Protein AF-E4NDK3-F1 (afdb_monomer)

Radius of gyration: 29.36 Å; Cα contacts (8 Å, |Δi|>4): 299; chains: 1; bounding box: 88×56×97 Å

Mean predicted aligned error: 16.53 Å

Solvent-accessible surface area (backbone atoms only — not comparable to full-atom values): 20898 Å² total; per-residue (Å²): 137,85,83,78,77,76,76,81,79,73,81,78,71,74,75,76,71,69,44,23,37,30,30,39,33,23,39,79,89,75,72,46,62,32,34,65,44,69,39,73,60,61,67,68,62,52,51,54,44,45,77,74,60,49,93,43,70,41,52,40,54,50,53,49,48,33,48,76,70,43,42,59,61,33,44,31,55,75,49,76,40,50,53,90,45,40,68,59,54,37,50,52,54,43,62,68,52,44,83,75,73,55,32,36,45,87,82,58,13,67,75,47,38,62,60,51,48,53,53,46,49,52,60,64,65,69,64,58,93,82,68,80,83,64,92,73,79,75,64,68,60,34,54,42,54,76,71,78,80,77,82,78,90,76,78,78,92,77,78,86,91,76,80,92,71,80,82,75,80,80,74,84,73,71,52,72,49,73,82,79,77,85,75,92,72,92,79,83,93,70,76,68,65,65,62,49,56,57,52,54,52,50,54,52,51,52,56,52,52,51,54,50,55,47,58,52,21,75,76,31,70,66,52,40,51,51,53,50,51,50,52,49,52,50,52,52,50,37,64,75,65,58,41,63,66,57,47,48,57,69,76,31,66,76,60,38,70,64,45,48,63,62,48,45,54,40,51,52,16,36,51,45,34,42,50,66,72,26,67,92,51,100,53,57,48,71,58,55,51,48,50,52,55,49,51,54,52,50,49,54,56,56,34,74,51,87,87,5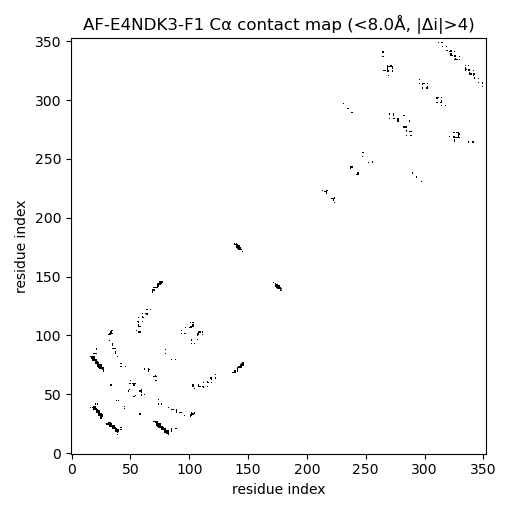8,71,67,44,57,51,52,48,51,49,50,39,51,52,51,24,50,34,18,33,70,28,34,59,82,92,49,18,69,60,39,21,49,53,38,45,51,54,41,56,57,50,55,77,80,91

Sequence (353 aa):
MATRTPPPQRDRRASKPTHGIVYTLTDPRDDVVRYVGQTEKALHERLAGHLQNSTNDAMWVWLQILKMNGQAPIATMIRRVPREDLLAAEGEEIAYHAPEGNLLNHPYGRSHVVALGAELHNLLTRSDPDGEAGPGTGPAPVVITIPAPAPSGDRDDEDEDRERQPQQHEHEHRYYFSFPGRSHRHRPLRILRTGLSYRWGWARSVRLRTRRAWRNAKRNPLAAAAVAAVVLGVLVKVALTGLPEKFARACWSPLARHLLPVLDTVDAPVRSYLSEHAAGLPVGVGVLRVVWWSAGAVILFTNLLRGVWMRRLAWAAYGCATTAMVWAGSISTTQPVAAGLAGLLWLLGLAFV

Nearest PDB structures (foldseek):
  7m5c-assembly10_S  TM=3.904E-01  e=1.264E+00  Homo sapiens
  7m5c-assembly4_G  TM=3.940E-01  e=2.641E+00  Homo sapiens

pLDDT: mean 77.41, std 19.57, range [32.19, 98.19]

InterPro domains:
  IPR000305 GIY-YIG endonuclease [PS50164] (18-103)

Foldseek 3Di:
DDDDDPDPPDPPPPDQQQKKFWKFWADPVPRATAEIDIDSDDQVVVQVCCLVDNPALLSNLVQVLQVLVLHGTAIETDDMGGPVCRVVVSVVVCVVRVVVLRYCDPPSVPVRNVVSVVSSVCSVVVPDPPDDDDDDDHRFWHWYFYDDDDPPPDDDDDDDDDDDDDPDPPPRDTDTHHDPDDDDDDDDDDPVPVVVVVVVVVVVVVVVVVVVLVVVCVVPVVSVVVVLVVVLVVLVVCLVPVVVVVVLCPPPPPNSVVCVVLVCLQLVLLLQLLCVVCVPPPDDSSVVSSVLVSLQVSLLVVPVVDDDPVSLVSLVVSLVVSLVSSLNSDDPVCNVVSSVSSNVVSVVSSVVD

Structure (mmCIF, N/CA/C/O backbone):
data_AF-E4NDK3-F1
#
_entry.id   AF-E4NDK3-F1
#
loop_
_atom_site.group_PDB
_atom_site.id
_atom_site.type_symbol
_atom_site.label_atom_id
_atom_site.label_alt_id
_atom_site.label_comp_id
_atom_site.label_asym_id
_atom_site.label_entity_id
_atom_site.label_seq_id
_atom_site.pdbx_PDB_ins_code
_atom_site.Cartn_x
_atom_site.Cartn_y
_atom_site.Cartn_z
_atom_site.occupancy
_atom_site.B_iso_or_equiv
_atom_site.auth_seq_id
_atom_site.auth_comp_id
_atom_site.auth_asym_id
_atom_site.auth_atom_id
_atom_site.pdbx_PDB_model_num
ATOM 1 N N . MET A 1 1 ? -61.097 -22.209 -7.955 1.00 53.59 1 MET A N 1
ATOM 2 C CA . MET A 1 1 ? -59.982 -21.290 -7.635 1.00 53.59 1 MET A CA 1
ATOM 3 C C . MET A 1 1 ? -58.700 -21.969 -8.112 1.00 53.59 1 MET A C 1
ATOM 5 O O . MET A 1 1 ? -58.233 -22.884 -7.453 1.00 53.59 1 MET A O 1
ATOM 9 N N . ALA A 1 2 ? -58.238 -21.665 -9.329 1.00 49.94 2 ALA A N 1
ATOM 10 C CA . ALA A 1 2 ? -57.121 -22.379 -9.954 1.00 49.94 2 ALA A CA 1
ATOM 11 C C . ALA A 1 2 ? -55.782 -21.813 -9.458 1.00 49.94 2 ALA A C 1
ATOM 13 O O . ALA A 1 2 ? -55.492 -20.630 -9.639 1.00 49.94 2 ALA A O 1
ATOM 14 N N . THR A 1 3 ? -54.982 -22.655 -8.812 1.00 64.69 3 THR A N 1
ATOM 15 C CA . THR A 1 3 ? -53.626 -22.346 -8.359 1.00 64.69 3 THR A CA 1
ATOM 16 C C . THR A 1 3 ? -52.705 -22.195 -9.570 1.00 64.69 3 THR A C 1
ATOM 18 O O . THR A 1 3 ? -52.370 -23.164 -10.245 1.00 64.69 3 THR A O 1
ATOM 21 N N . ARG A 1 4 ? -52.298 -20.956 -9.872 1.00 68.75 4 ARG A N 1
ATOM 22 C CA . ARG A 1 4 ? -51.250 -20.675 -10.862 1.00 68.75 4 ARG A CA 1
ATOM 23 C C . ARG A 1 4 ? -49.908 -21.161 -10.320 1.00 68.75 4 ARG A C 1
ATOM 25 O O . ARG A 1 4 ? -49.370 -20.568 -9.388 1.00 68.75 4 ARG A O 1
ATOM 32 N N . THR A 1 5 ? -49.366 -22.212 -10.922 1.00 72.00 5 THR A N 1
ATOM 33 C CA . THR A 1 5 ? -47.989 -22.654 -10.689 1.00 72.00 5 THR A CA 1
ATOM 34 C C . THR A 1 5 ? -47.029 -21.538 -11.124 1.00 72.00 5 THR A C 1
ATOM 36 O O . THR A 1 5 ? -47.133 -21.073 -12.263 1.00 72.00 5 THR A O 1
ATOM 39 N N . PRO A 1 6 ? -46.122 -21.060 -10.252 1.00 73.56 6 PRO A N 1
ATOM 40 C CA . PRO A 1 6 ? -45.131 -20.066 -10.642 1.00 73.56 6 PRO A CA 1
ATOM 41 C C . PRO A 1 6 ? -44.223 -20.646 -11.738 1.00 73.56 6 PRO A C 1
ATOM 43 O O . PRO A 1 6 ? -43.877 -21.829 -11.677 1.00 73.56 6 PRO A O 1
ATOM 46 N N . PRO A 1 7 ? -43.842 -19.846 -12.752 1.00 76.12 7 PRO A N 1
ATOM 47 C CA . PRO A 1 7 ? -42.960 -20.315 -13.808 1.00 76.12 7 PRO A CA 1
ATOM 48 C C . PRO A 1 7 ? -41.633 -20.783 -13.198 1.00 76.12 7 PRO A C 1
ATOM 50 O O . PRO A 1 7 ? -41.157 -20.165 -12.238 1.00 76.12 7 PRO A O 1
ATOM 53 N N . PRO A 1 8 ? -41.027 -21.855 -13.734 1.00 75.06 8 PRO A N 1
ATOM 54 C CA . PRO A 1 8 ? -39.766 -22.369 -13.226 1.00 75.06 8 PRO A CA 1
ATOM 55 C C . PRO A 1 8 ? -38.732 -21.242 -13.227 1.00 75.06 8 PRO A C 1
ATOM 57 O O . PRO A 1 8 ? -38.464 -20.625 -14.263 1.00 75.06 8 PRO A O 1
ATOM 60 N N . GLN A 1 9 ? -38.166 -20.951 -12.052 1.00 73.75 9 GLN A N 1
ATOM 61 C CA . GLN A 1 9 ? -36.995 -20.090 -11.939 1.00 73.75 9 GLN A CA 1
ATOM 62 C C . GLN A 1 9 ? -35.887 -20.741 -12.765 1.00 73.75 9 GLN A C 1
ATOM 64 O O . GLN A 1 9 ? -35.275 -21.715 -12.338 1.00 73.75 9 GLN A O 1
ATOM 69 N N . ARG A 1 10 ? -35.651 -20.229 -13.980 1.00 70.19 10 ARG A N 1
ATOM 70 C CA . ARG A 1 10 ? -34.451 -20.574 -14.741 1.00 70.19 10 ARG A CA 1
ATOM 71 C C . ARG A 1 10 ? -33.263 -20.228 -13.857 1.00 70.19 10 ARG A C 1
ATOM 73 O O . ARG A 1 10 ? -33.079 -19.056 -13.524 1.00 70.19 10 ARG A O 1
ATOM 80 N N . ASP A 1 11 ? -32.487 -21.243 -13.502 1.00 67.69 11 ASP A N 1
ATOM 81 C CA . ASP A 1 11 ? -31.200 -21.110 -12.836 1.00 67.69 11 ASP A CA 1
ATOM 82 C C . ASP A 1 11 ? -30.281 -20.276 -13.744 1.00 67.69 11 ASP A C 1
ATOM 84 O O . ASP A 1 11 ? -29.569 -20.783 -14.608 1.00 67.69 11 ASP A O 1
ATOM 88 N N . ARG A 1 12 ? -30.341 -18.946 -13.607 1.00 67.19 12 ARG A N 1
ATOM 89 C CA . ARG A 1 12 ? -29.481 -17.993 -14.322 1.00 67.19 12 ARG A CA 1
ATOM 90 C C . ARG A 1 12 ? -28.097 -17.974 -13.681 1.00 67.19 12 ARG A C 1
ATOM 92 O O . ARG A 1 12 ? -27.579 -16.917 -13.323 1.00 67.19 12 ARG A O 1
ATOM 99 N N . ARG A 1 13 ? -27.477 -19.140 -13.522 1.00 75.62 13 ARG A N 1
ATOM 100 C CA . ARG A 1 13 ? -26.030 -19.191 -13.337 1.00 75.62 13 ARG A CA 1
ATOM 101 C C . ARG A 1 13 ? -25.434 -18.840 -14.688 1.00 75.62 13 ARG A C 1
ATOM 103 O O . ARG A 1 13 ? -25.317 -19.702 -15.550 1.00 75.62 13 ARG A O 1
ATOM 110 N N . ALA A 1 14 ? -25.157 -17.552 -14.888 1.00 74.69 14 ALA A N 1
ATOM 111 C CA . ALA A 1 14 ? -24.426 -17.082 -16.052 1.00 74.69 14 ALA A CA 1
ATOM 112 C C . ALA A 1 14 ? -23.179 -17.960 -16.197 1.00 74.69 14 ALA A C 1
ATOM 114 O O . ALA A 1 14 ? -22.372 -18.056 -15.266 1.00 74.69 14 ALA A O 1
ATOM 115 N N . SER A 1 15 ? -23.080 -18.671 -17.321 1.00 78.56 15 SER A N 1
ATOM 116 C CA . SER A 1 15 ? -21.885 -19.432 -17.657 1.00 78.56 15 SER A CA 1
ATOM 117 C C . SER A 1 15 ? -20.696 -18.486 -17.557 1.00 78.56 15 SER A C 1
ATOM 119 O O . SER A 1 15 ? -20.769 -17.348 -18.029 1.00 78.56 15 SER A O 1
ATOM 121 N N . LYS A 1 16 ? -19.623 -18.928 -16.895 1.00 80.69 16 LYS A N 1
ATOM 122 C CA . LYS A 1 16 ? -18.404 -18.123 -16.804 1.00 80.69 16 LYS A CA 1
ATOM 123 C C . LYS A 1 16 ? -17.958 -17.750 -18.226 1.00 80.69 16 LYS A C 1
ATOM 125 O O . LYS A 1 16 ? -18.042 -18.609 -19.106 1.00 80.69 16 LYS A O 1
ATOM 130 N N . PRO A 1 17 ? -17.515 -16.505 -18.460 1.00 83.50 17 PRO A N 1
ATOM 131 C CA . PRO A 1 17 ? -17.008 -16.116 -19.765 1.00 83.50 17 PRO A CA 1
ATOM 132 C C . PRO A 1 17 ? -15.836 -17.029 -20.140 1.00 83.50 17 PRO A C 1
ATOM 134 O O . PRO A 1 17 ? -14.968 -17.310 -19.311 1.00 83.50 17 PRO A O 1
ATOM 137 N N . THR A 1 18 ? -15.858 -17.531 -21.374 1.00 92.75 18 THR A N 1
ATOM 138 C CA . THR A 1 18 ? -14.816 -18.408 -21.933 1.00 92.75 18 THR A CA 1
ATOM 139 C C . THR A 1 18 ? -13.572 -17.632 -22.360 1.00 92.75 18 THR A C 1
ATOM 141 O O . THR A 1 18 ? -12.506 -18.214 -22.505 1.00 92.75 18 THR A O 1
ATOM 144 N N . HIS A 1 19 ? -13.701 -16.314 -22.515 1.00 96.44 19 HIS A N 1
ATOM 145 C CA . HIS A 1 19 ? -12.639 -15.420 -22.952 1.00 96.44 19 HIS A CA 1
ATOM 146 C C . HIS A 1 19 ? -12.469 -14.272 -21.960 1.00 96.44 19 HIS A C 1
ATOM 148 O O . HIS A 1 19 ? -13.440 -13.840 -21.330 1.00 96.44 19 HIS A O 1
ATOM 154 N N . GLY A 1 20 ? -11.255 -13.741 -21.865 1.00 97.19 20 GLY A N 1
ATOM 155 C CA . GLY A 1 20 ? -10.998 -12.453 -21.229 1.00 97.19 20 GLY A CA 1
ATOM 156 C C . GLY A 1 20 ? -10.459 -11.422 -22.208 1.00 97.19 20 GLY A C 1
ATOM 157 O O . GLY A 1 20 ? -10.342 -11.661 -23.408 1.00 97.19 20 GLY A O 1
ATOM 158 N N . ILE A 1 21 ? -10.154 -10.251 -21.669 1.00 97.75 21 ILE A N 1
ATOM 159 C CA . ILE A 1 21 ? -9.721 -9.067 -22.399 1.00 97.75 21 ILE A CA 1
ATOM 160 C C . ILE A 1 21 ? -8.371 -8.628 -21.843 1.00 97.75 21 ILE A C 1
ATOM 162 O O . ILE A 1 21 ? -8.250 -8.443 -20.629 1.00 97.75 21 ILE A O 1
ATOM 166 N N . VAL A 1 22 ? -7.401 -8.403 -22.726 1.00 98.19 22 VAL A N 1
ATOM 167 C CA . VAL A 1 22 ? -6.170 -7.660 -22.432 1.00 98.19 22 VAL A CA 1
ATOM 168 C C . VAL A 1 22 ? -6.352 -6.226 -22.923 1.00 98.19 22 VAL A C 1
ATOM 170 O O . VAL A 1 22 ? -6.901 -5.998 -24.005 1.00 98.19 22 VAL A O 1
ATOM 173 N N . TYR A 1 23 ? -5.971 -5.251 -22.106 1.00 97.88 23 TYR A N 1
ATOM 174 C CA . TYR A 1 23 ? -6.225 -3.833 -22.351 1.00 97.88 23 TYR A CA 1
ATOM 175 C C . TYR A 1 23 ? -5.066 -2.955 -21.866 1.00 97.88 23 TYR A C 1
ATOM 177 O O . TYR A 1 23 ? -4.331 -3.335 -20.952 1.00 97.88 23 TYR A O 1
ATOM 185 N N . THR A 1 24 ? -4.950 -1.752 -22.426 1.00 98.00 24 THR A N 1
ATOM 186 C CA . THR A 1 24 ? -4.058 -0.692 -21.939 1.00 98.00 24 THR A CA 1
ATOM 187 C C . THR A 1 24 ? -4.834 0.413 -21.228 1.00 98.00 24 THR A C 1
ATOM 189 O O . THR A 1 24 ? -6.034 0.604 -21.448 1.00 98.00 24 THR A O 1
ATOM 192 N N . LEU A 1 25 ? -4.140 1.146 -20.357 1.00 97.62 25 LEU A N 1
ATOM 193 C CA . LEU A 1 25 ? -4.529 2.468 -19.883 1.00 97.62 25 LEU A CA 1
ATOM 194 C C . LEU A 1 25 ? -3.476 3.479 -20.343 1.00 97.62 25 LEU A C 1
ATOM 196 O O . LEU A 1 25 ? -2.316 3.412 -19.921 1.00 97.62 25 LEU A O 1
ATOM 200 N N . THR A 1 26 ? -3.910 4.418 -21.170 1.00 97.88 26 THR A N 1
ATOM 201 C CA . THR A 1 26 ? -3.084 5.475 -21.752 1.00 97.88 26 THR A CA 1
ATOM 202 C C . THR A 1 26 ? -3.321 6.791 -21.018 1.00 97.88 26 THR A C 1
ATOM 204 O O . THR A 1 26 ? -4.453 7.104 -20.626 1.00 97.88 26 THR A O 1
ATOM 207 N N . ASP A 1 27 ? -2.252 7.549 -20.783 1.00 97.06 27 ASP A N 1
ATOM 208 C CA . ASP A 1 27 ? -2.341 8.882 -20.193 1.00 97.06 27 ASP A CA 1
ATOM 209 C C . ASP A 1 27 ? -2.832 9.890 -21.246 1.00 97.06 27 ASP A C 1
ATOM 211 O O . ASP A 1 27 ? -2.191 10.061 -22.280 1.00 97.06 27 ASP A O 1
ATOM 215 N N . PRO A 1 28 ? -3.969 10.574 -21.019 1.00 96.94 28 PRO A N 1
ATOM 216 C CA . PRO A 1 28 ? -4.547 11.482 -22.009 1.00 96.94 28 PRO A CA 1
ATOM 217 C C . PRO A 1 28 ? -3.714 12.753 -22.241 1.00 96.94 28 PRO A C 1
ATOM 219 O O . PRO A 1 28 ? -4.083 13.567 -23.086 1.00 96.94 28 PRO A O 1
ATOM 222 N N . ARG A 1 29 ? -2.652 12.987 -21.460 1.00 95.31 29 ARG A N 1
ATOM 223 C CA . ARG A 1 29 ? -1.805 14.184 -21.565 1.00 95.31 29 ARG A CA 1
ATOM 224 C C . ARG A 1 29 ? -0.703 14.033 -22.606 1.00 95.31 29 ARG A C 1
ATOM 226 O O . ARG A 1 29 ? -0.317 15.032 -23.204 1.00 95.31 29 ARG A O 1
ATOM 233 N N . ASP A 1 30 ? -0.194 12.819 -22.784 1.00 96.44 30 ASP A N 1
ATOM 234 C CA . ASP A 1 30 ? 0.966 12.523 -23.631 1.00 96.44 30 ASP A CA 1
ATOM 235 C C . ASP A 1 30 ? 0.785 11.290 -24.532 1.00 96.44 30 ASP A C 1
ATOM 237 O O . ASP A 1 30 ? 1.695 10.962 -25.286 1.00 96.44 30 ASP A O 1
ATOM 241 N N . ASP A 1 31 ? -0.380 10.636 -24.480 1.00 96.06 31 ASP A N 1
ATOM 242 C CA . ASP A 1 31 ? -0.716 9.428 -25.244 1.00 96.06 31 ASP A CA 1
ATOM 243 C C . ASP A 1 31 ? 0.210 8.226 -24.959 1.00 96.06 31 ASP A C 1
ATOM 245 O O . ASP A 1 31 ? 0.281 7.271 -25.731 1.00 96.06 31 ASP A O 1
ATOM 249 N N . VAL A 1 32 ? 0.901 8.226 -23.811 1.00 96.62 32 VAL A N 1
ATOM 250 C CA . VAL A 1 32 ? 1.800 7.134 -23.407 1.00 96.62 32 VAL A CA 1
ATOM 251 C C . VAL A 1 32 ? 1.036 6.059 -22.636 1.00 96.62 32 VAL A C 1
ATOM 253 O O . VAL A 1 32 ? 0.280 6.346 -21.698 1.00 96.62 32 VAL A O 1
ATOM 256 N N . VAL A 1 33 ? 1.268 4.788 -22.979 1.00 97.38 33 VAL A N 1
ATOM 257 C CA . VAL A 1 33 ? 0.718 3.646 -22.236 1.00 97.38 33 VAL A CA 1
ATOM 258 C C . VAL A 1 33 ? 1.380 3.568 -20.863 1.00 97.38 33 VAL A C 1
ATOM 260 O O . VAL A 1 33 ? 2.574 3.309 -20.724 1.00 97.38 33 VAL A O 1
ATOM 263 N N . ARG A 1 34 ? 0.586 3.767 -19.809 1.00 97.31 34 ARG A N 1
ATOM 264 C CA . ARG A 1 34 ? 1.066 3.715 -18.420 1.00 97.31 34 ARG A CA 1
ATOM 265 C C . ARG A 1 34 ? 0.783 2.381 -17.756 1.00 97.31 34 ARG A C 1
ATOM 267 O O . ARG A 1 34 ? 1.445 2.039 -16.784 1.00 97.31 34 ARG A O 1
ATOM 274 N N . TYR A 1 35 ? -0.192 1.613 -18.226 1.00 97.56 35 TYR A N 1
ATOM 275 C CA . TYR A 1 35 ? -0.530 0.335 -17.606 1.00 97.56 35 TYR A CA 1
ATOM 276 C C . TYR A 1 35 ? -1.115 -0.640 -18.618 1.00 97.56 35 TYR A C 1
ATOM 278 O O . TYR A 1 35 ? -1.948 -0.266 -19.437 1.00 97.56 35 TYR A O 1
ATOM 286 N N . VAL A 1 36 ? -0.723 -1.902 -18.498 1.00 97.75 36 VAL A N 1
ATOM 287 C CA . VAL A 1 36 ? -1.316 -3.035 -19.210 1.00 97.75 36 VAL A CA 1
ATOM 288 C C . VAL A 1 36 ? -2.044 -3.895 -18.186 1.00 97.75 36 VAL A C 1
ATOM 290 O O . VAL A 1 36 ? -1.525 -4.147 -17.098 1.00 97.75 36 VAL A O 1
ATOM 293 N N . GLY A 1 37 ? -3.255 -4.334 -18.500 1.00 97.31 37 GLY A N 1
ATOM 294 C CA . GLY A 1 37 ? -4.033 -5.174 -17.604 1.00 97.31 37 GLY A CA 1
ATOM 295 C C . GLY A 1 37 ? -4.852 -6.225 -18.329 1.00 97.31 37 GLY A C 1
ATOM 296 O O . GLY A 1 37 ? -5.133 -6.123 -19.520 1.00 97.31 37 GLY A O 1
ATOM 297 N N . GLN A 1 38 ? -5.314 -7.202 -17.561 1.00 97.75 38 GLN A N 1
ATOM 298 C CA . GLN A 1 38 ? -6.275 -8.206 -18.012 1.00 97.75 38 GLN A CA 1
ATOM 299 C C . GLN A 1 38 ? -7.576 -8.193 -17.196 1.00 97.75 38 GLN A C 1
ATOM 301 O O . GLN A 1 38 ? -7.622 -7.783 -16.024 1.00 97.75 38 GLN A O 1
ATOM 306 N N . THR A 1 39 ? -8.675 -8.640 -17.809 1.00 97.00 39 THR A N 1
ATOM 307 C CA . THR A 1 39 ? -9.953 -8.835 -17.118 1.00 97.00 39 THR A CA 1
ATOM 308 C C . THR A 1 39 ? -10.867 -9.868 -17.782 1.00 97.00 39 THR A C 1
ATOM 310 O O . THR A 1 39 ? -10.954 -9.955 -18.998 1.00 97.00 39 THR A O 1
ATOM 313 N N . GLU A 1 40 ? -11.607 -10.624 -16.966 1.00 96.56 40 GLU A N 1
ATOM 314 C CA . GLU A 1 40 ? -12.733 -11.470 -17.410 1.00 96.56 40 GLU A CA 1
ATOM 315 C C . GLU A 1 40 ? -14.071 -10.702 -17.443 1.00 96.56 40 GLU A C 1
ATOM 317 O O . GLU A 1 40 ? -15.101 -11.248 -17.833 1.00 96.56 40 GLU A O 1
ATOM 322 N N . LYS A 1 41 ? -14.089 -9.451 -16.966 1.00 95.12 41 LYS A N 1
ATOM 323 C CA . LYS A 1 41 ? -15.286 -8.602 -16.916 1.00 95.12 41 LYS A CA 1
ATOM 324 C C . LYS A 1 41 ? -15.343 -7.680 -18.126 1.00 95.12 41 LYS A C 1
ATOM 326 O O . LYS A 1 41 ? -14.382 -7.558 -18.878 1.00 95.12 41 LYS A O 1
ATOM 331 N N . ALA A 1 42 ? -16.456 -6.969 -18.282 1.00 94.44 42 ALA A N 1
ATOM 332 C CA . ALA A 1 42 ? -16.494 -5.865 -19.227 1.00 94.44 42 ALA A CA 1
ATOM 333 C C . ALA A 1 42 ? -15.454 -4.794 -18.842 1.00 94.44 42 ALA A C 1
ATOM 335 O O . ALA A 1 42 ? -15.280 -4.475 -17.660 1.00 94.44 42 ALA A O 1
ATOM 336 N N . LEU A 1 43 ? -14.775 -4.223 -19.842 1.00 95.25 43 LEU A N 1
ATOM 337 C CA . LEU A 1 43 ? -13.665 -3.285 -19.635 1.00 95.25 43 LEU A CA 1
ATOM 338 C C . LEU A 1 43 ? -14.066 -2.083 -18.762 1.00 95.25 43 LEU A C 1
ATOM 340 O O . LEU A 1 43 ? -13.328 -1.697 -17.857 1.00 95.25 43 LEU A O 1
ATOM 344 N N . HIS A 1 44 ? -15.275 -1.550 -18.958 1.00 92.75 44 HIS A N 1
ATOM 345 C CA . HIS A 1 44 ? -15.796 -0.436 -18.163 1.00 92.75 44 HIS A CA 1
ATOM 346 C C . HIS A 1 44 ? -15.964 -0.789 -16.672 1.00 92.75 44 HIS A C 1
ATOM 348 O O . HIS A 1 44 ? -15.663 0.032 -15.807 1.00 92.75 44 HIS A O 1
ATOM 354 N N . GLU A 1 45 ? -16.386 -2.016 -16.342 1.00 94.25 45 GLU A N 1
ATOM 355 C CA . GLU A 1 45 ? -16.489 -2.471 -14.948 1.00 94.25 45 GLU A CA 1
ATOM 356 C C . GLU A 1 45 ? -15.106 -2.593 -14.306 1.00 94.25 45 GLU A C 1
ATOM 358 O O . GLU A 1 45 ? -14.918 -2.247 -13.134 1.00 94.25 45 GLU A O 1
ATOM 363 N N . ARG A 1 46 ? -14.121 -3.079 -15.072 1.00 95.62 46 ARG A N 1
ATOM 364 C CA . ARG A 1 46 ? -12.738 -3.191 -14.605 1.00 95.62 46 ARG A CA 1
ATOM 365 C C . ARG A 1 46 ? -12.131 -1.817 -14.344 1.00 95.62 46 ARG A C 1
ATOM 367 O O . ARG A 1 46 ? -11.536 -1.628 -13.282 1.00 95.62 46 ARG A O 1
ATOM 374 N N . LEU A 1 47 ? -12.322 -0.870 -15.262 1.00 93.75 47 LEU A N 1
ATOM 375 C CA . LEU A 1 47 ? -11.854 0.506 -15.117 1.00 93.75 47 LEU A CA 1
ATOM 376 C C . LEU A 1 47 ? -12.488 1.188 -13.898 1.00 93.75 47 LEU A C 1
ATOM 378 O O . LEU A 1 47 ? -11.776 1.772 -13.083 1.00 93.75 47 LEU A O 1
ATOM 382 N N . ALA A 1 48 ? -13.803 1.040 -13.707 1.00 91.44 48 ALA A N 1
ATOM 383 C CA . ALA A 1 48 ? -14.484 1.546 -12.515 1.00 91.44 48 ALA A CA 1
ATOM 384 C C . ALA A 1 48 ? -13.886 0.963 -11.220 1.00 91.44 48 ALA A C 1
ATOM 386 O O . ALA A 1 48 ? -13.724 1.680 -10.231 1.00 91.44 48 ALA A O 1
ATOM 387 N N . GLY A 1 49 ? -13.505 -0.319 -11.239 1.00 91.25 49 GLY A N 1
ATOM 388 C CA . GLY A 1 49 ? -12.785 -0.964 -10.143 1.00 91.25 49 GLY A CA 1
ATOM 389 C C . GLY A 1 49 ? -11.421 -0.329 -9.856 1.00 91.25 49 GLY A C 1
ATOM 390 O O . GLY A 1 49 ? -11.118 -0.064 -8.693 1.00 91.25 49 GLY A O 1
ATOM 391 N N . HIS A 1 50 ? -10.628 -0.027 -10.888 1.00 91.50 50 HIS A N 1
ATOM 392 C CA . HIS A 1 50 ? -9.321 0.633 -10.736 1.00 91.50 50 HIS A CA 1
ATOM 393 C C . HIS A 1 50 ? -9.432 2.046 -10.170 1.00 91.50 50 HIS A C 1
ATOM 395 O O . HIS A 1 50 ? -8.671 2.409 -9.273 1.00 91.50 50 HIS A O 1
ATOM 401 N N . LEU A 1 51 ? -10.429 2.812 -10.619 1.00 89.75 51 LEU A N 1
ATOM 402 C CA . LEU A 1 51 ? -10.692 4.164 -10.118 1.00 89.75 51 LEU A CA 1
ATOM 403 C C . LEU A 1 51 ? -11.113 4.183 -8.639 1.00 89.75 51 LEU A C 1
ATOM 405 O O . LEU A 1 51 ? -10.887 5.175 -7.944 1.00 89.75 51 LEU A O 1
ATOM 409 N N . GLN A 1 52 ? -11.734 3.106 -8.146 1.00 88.56 52 GLN A N 1
ATOM 410 C CA . GLN A 1 52 ? -12.157 2.992 -6.748 1.00 88.56 52 GLN A CA 1
ATOM 411 C C . GLN A 1 52 ? -11.078 2.386 -5.845 1.00 88.56 52 GLN A C 1
ATOM 413 O O . GLN A 1 52 ? -10.918 2.830 -4.707 1.00 88.56 52 GLN A O 1
ATOM 418 N N . ASN A 1 53 ? -10.383 1.350 -6.317 1.00 85.31 53 ASN A N 1
ATOM 419 C CA . ASN A 1 53 ? -9.462 0.557 -5.510 1.00 85.31 53 ASN A CA 1
ATOM 420 C C . ASN A 1 53 ? -8.382 -0.103 -6.383 1.00 85.31 53 ASN A C 1
ATOM 422 O O . ASN A 1 53 ? -8.397 -1.317 -6.604 1.00 85.31 53 ASN A O 1
ATOM 426 N N . SER A 1 54 ? -7.449 0.708 -6.884 1.00 87.69 54 SER A N 1
ATOM 427 C CA . SER A 1 54 ? -6.242 0.209 -7.546 1.00 87.69 54 SER A CA 1
ATOM 428 C C . SER A 1 54 ? -5.418 -0.657 -6.585 1.00 87.69 54 SER A C 1
ATOM 430 O O . SER A 1 54 ? -5.140 -0.262 -5.456 1.00 87.69 54 SER A O 1
ATOM 432 N N . THR A 1 55 ? -5.009 -1.839 -7.044 1.00 80.44 55 THR A N 1
ATOM 433 C CA . THR A 1 55 ? -4.120 -2.754 -6.306 1.00 80.44 55 THR A CA 1
ATOM 434 C C . THR A 1 55 ? -2.636 -2.417 -6.460 1.00 80.44 55 THR A C 1
ATOM 436 O O . THR A 1 55 ? -1.801 -3.068 -5.840 1.00 80.44 55 THR A O 1
ATOM 439 N N . ASN A 1 56 ? -2.307 -1.455 -7.320 1.00 89.88 56 ASN A N 1
ATOM 440 C CA . ASN A 1 56 ? -0.953 -1.006 -7.611 1.00 89.88 56 ASN A CA 1
ATOM 441 C C . ASN A 1 56 ? -0.813 0.453 -7.158 1.00 89.88 56 ASN A C 1
ATOM 443 O O . ASN A 1 56 ? -1.553 1.317 -7.636 1.00 89.88 56 ASN A O 1
ATOM 447 N N . ASP A 1 57 ? 0.126 0.712 -6.248 1.00 89.31 57 ASP A N 1
ATOM 448 C CA . ASP A 1 57 ? 0.324 2.030 -5.638 1.00 89.31 57 ASP A CA 1
ATOM 449 C C . ASP A 1 57 ? 0.712 3.090 -6.679 1.00 89.31 57 ASP A C 1
ATOM 451 O O . ASP A 1 57 ? 0.147 4.182 -6.676 1.00 89.31 57 ASP A O 1
ATOM 455 N N . ALA A 1 58 ? 1.598 2.757 -7.626 1.00 92.75 58 ALA A N 1
ATOM 456 C CA . ALA A 1 58 ? 2.024 3.679 -8.682 1.00 92.75 58 ALA A CA 1
ATOM 457 C C . ALA A 1 58 ? 0.844 4.073 -9.583 1.00 92.75 58 ALA A C 1
ATOM 459 O O . ALA A 1 58 ? 0.599 5.256 -9.822 1.00 92.75 58 ALA A O 1
ATOM 460 N N . MET A 1 59 ? 0.051 3.082 -10.005 1.00 95.44 59 MET A N 1
ATOM 461 C CA . MET A 1 59 ? -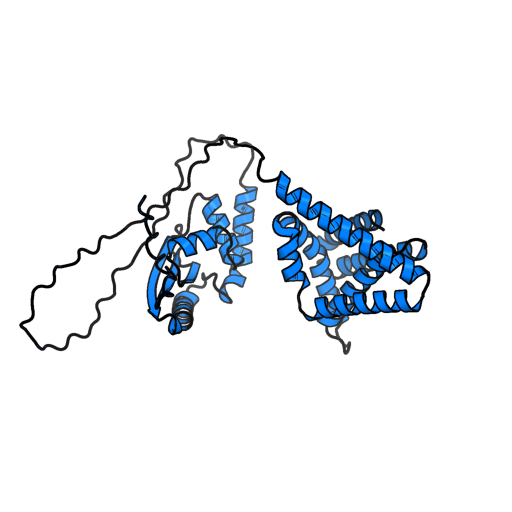1.178 3.322 -10.766 1.00 95.44 59 MET A CA 1
ATOM 462 C C . MET A 1 59 ? -2.186 4.142 -9.956 1.00 95.44 59 MET A C 1
ATOM 464 O O . MET A 1 59 ? -2.839 5.022 -10.505 1.00 95.44 59 MET A O 1
ATOM 468 N N . TRP A 1 60 ? -2.316 3.894 -8.650 1.00 93.69 60 TRP A N 1
ATOM 469 C CA . TRP A 1 60 ? -3.235 4.653 -7.804 1.00 93.69 60 TRP A CA 1
ATOM 470 C C . TRP A 1 60 ? -2.862 6.139 -7.744 1.00 93.69 60 TRP A C 1
ATOM 472 O O . TRP A 1 60 ? -3.743 6.981 -7.932 1.00 93.69 60 TRP A O 1
ATOM 482 N N . VAL A 1 61 ? -1.579 6.454 -7.521 1.00 93.00 61 VAL A N 1
ATOM 483 C CA . VAL A 1 61 ? -1.073 7.838 -7.485 1.00 93.00 61 VAL A CA 1
ATOM 484 C C . VAL A 1 61 ? -1.320 8.523 -8.828 1.00 93.00 61 VAL A C 1
ATOM 486 O O . VAL A 1 61 ? -1.907 9.604 -8.858 1.00 93.00 61 VAL A O 1
ATOM 489 N N . TRP A 1 62 ? -0.965 7.865 -9.933 1.00 96.56 62 TRP A N 1
ATOM 490 C CA . TRP A 1 62 ? -1.213 8.374 -11.283 1.00 96.56 62 TRP A CA 1
ATOM 491 C C . TRP A 1 62 ? -2.702 8.663 -11.545 1.00 96.56 62 TRP A C 1
ATOM 493 O O . TRP A 1 62 ? -3.056 9.749 -12.004 1.00 96.56 62 TRP A O 1
ATOM 503 N N . LEU A 1 63 ? -3.606 7.755 -11.163 1.00 95.88 63 LEU A N 1
ATOM 504 C CA . LEU A 1 63 ? -5.050 7.978 -11.303 1.00 95.88 63 LEU A CA 1
ATOM 505 C C . LEU A 1 63 ? -5.560 9.146 -10.440 1.00 95.88 63 LEU A C 1
ATOM 507 O O . LEU A 1 63 ? -6.508 9.822 -10.845 1.00 95.88 63 LEU A O 1
ATOM 511 N N . GLN A 1 64 ? -4.969 9.407 -9.265 1.00 93.69 64 GLN A N 1
ATOM 512 C CA . GLN A 1 64 ? -5.320 10.594 -8.471 1.00 93.69 64 GLN A CA 1
ATOM 513 C C . GLN A 1 64 ? -4.867 11.886 -9.153 1.00 93.69 64 GLN A C 1
ATOM 515 O O . GLN A 1 64 ? -5.638 12.843 -9.168 1.00 93.69 64 GLN A O 1
ATOM 520 N N . ILE A 1 65 ? -3.671 11.900 -9.750 1.00 94.69 65 ILE A N 1
ATOM 521 C CA . ILE A 1 65 ? -3.150 13.043 -10.514 1.00 94.69 65 ILE A CA 1
ATOM 522 C C . ILE A 1 65 ? -4.098 13.384 -11.669 1.00 94.69 65 ILE A C 1
ATOM 524 O O . ILE A 1 65 ? -4.569 14.518 -11.757 1.00 94.69 65 ILE A O 1
ATOM 528 N N . LEU A 1 66 ? -4.464 12.396 -12.497 1.00 95.12 66 LEU A N 1
ATOM 529 C CA . LEU A 1 66 ? -5.420 12.603 -13.593 1.00 95.12 66 LEU A CA 1
ATOM 530 C C . LEU A 1 66 ? -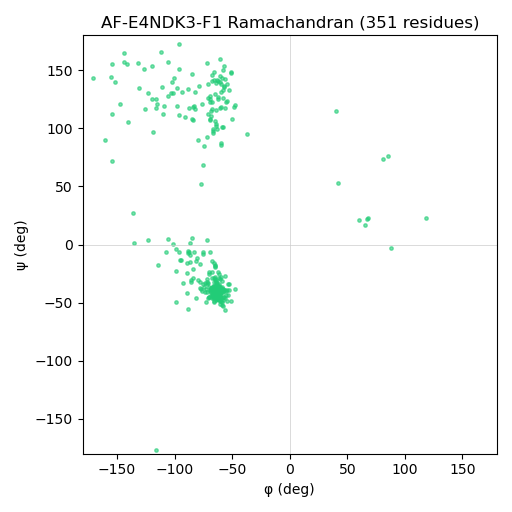6.747 13.162 -13.075 1.00 95.12 66 LEU A C 1
ATOM 532 O O . LEU A 1 66 ? -7.260 14.150 -13.595 1.00 95.12 66 LEU A O 1
ATOM 536 N N . LYS A 1 67 ? -7.268 12.586 -11.990 1.00 93.44 67 LYS A N 1
ATOM 537 C CA . LYS A 1 67 ? -8.524 13.030 -11.386 1.00 93.44 67 LYS A CA 1
ATOM 538 C C . LYS A 1 67 ? -8.464 14.471 -10.869 1.00 93.44 67 LYS A C 1
ATOM 540 O O . LYS A 1 67 ? -9.449 15.191 -11.022 1.00 93.44 67 LYS A O 1
ATOM 545 N N . MET A 1 68 ? -7.358 14.894 -10.254 1.00 89.56 68 MET A N 1
ATOM 546 C CA . MET A 1 68 ? -7.169 16.278 -9.792 1.00 89.56 68 MET A CA 1
ATOM 547 C C . MET A 1 68 ? -7.140 17.269 -10.960 1.00 89.56 68 MET A C 1
ATOM 549 O O . MET A 1 68 ? -7.633 18.382 -10.817 1.00 89.56 68 MET A O 1
ATOM 553 N N . ASN A 1 69 ? -6.670 16.825 -12.125 1.00 93.12 69 ASN A N 1
ATOM 554 C CA . ASN A 1 69 ? -6.682 17.598 -13.366 1.00 93.12 69 ASN A CA 1
ATOM 555 C C . ASN A 1 69 ? -8.007 17.491 -14.148 1.00 93.12 69 ASN A C 1
ATOM 557 O O . ASN A 1 69 ? -8.098 17.981 -15.270 1.00 93.12 69 ASN A O 1
ATOM 561 N N . GLY A 1 70 ? -9.037 16.834 -13.599 1.00 93.69 70 GLY A N 1
ATOM 562 C CA . GLY A 1 70 ? -10.312 16.631 -14.297 1.00 93.69 70 GLY A CA 1
ATOM 563 C C . GLY A 1 70 ? -10.218 15.689 -15.505 1.00 93.69 70 GLY A C 1
ATOM 564 O O . GLY A 1 70 ? -11.057 15.758 -16.400 1.00 93.69 70 GLY A O 1
ATOM 565 N N . GLN A 1 71 ? -9.208 14.820 -15.533 1.00 95.44 71 GLN A N 1
ATOM 566 C CA . GLN A 1 71 ? -8.931 13.855 -16.595 1.00 95.44 71 GLN A CA 1
ATOM 567 C C . GLN A 1 71 ? -9.166 12.414 -16.113 1.00 95.44 71 GLN A C 1
ATOM 569 O O . GLN A 1 71 ? -9.268 12.131 -14.915 1.00 95.44 71 GLN A O 1
ATOM 574 N N . ALA A 1 72 ? -9.233 11.479 -17.059 1.00 94.75 72 ALA A N 1
ATOM 575 C CA . ALA A 1 72 ? -9.240 10.048 -16.778 1.00 94.75 72 ALA A CA 1
ATOM 576 C C . ALA A 1 72 ? -8.403 9.305 -17.828 1.00 94.75 72 ALA A C 1
ATOM 578 O O . ALA A 1 72 ? -8.254 9.812 -18.940 1.00 94.75 72 ALA A O 1
ATOM 579 N N . PRO A 1 73 ? -7.871 8.117 -17.500 1.00 97.00 73 PRO A N 1
ATOM 580 C CA . PRO A 1 73 ? -7.102 7.346 -18.465 1.00 97.00 73 PRO A CA 1
ATOM 581 C C . PRO A 1 73 ? -7.988 6.885 -19.627 1.00 97.00 73 PRO A C 1
ATOM 583 O O . PRO A 1 73 ? -9.171 6.579 -19.435 1.00 97.00 73 PRO A O 1
ATOM 586 N N . ILE A 1 74 ? -7.393 6.776 -20.810 1.00 96.12 74 ILE A N 1
ATOM 587 C CA . ILE A 1 74 ? -8.030 6.179 -21.985 1.00 96.12 74 ILE A CA 1
ATOM 588 C C . ILE A 1 74 ? -7.830 4.668 -21.884 1.00 96.12 74 ILE A C 1
ATOM 590 O O . ILE A 1 74 ? -6.698 4.194 -21.823 1.00 96.12 74 ILE A O 1
ATOM 594 N N . ALA A 1 75 ? -8.926 3.913 -21.806 1.00 96.50 75 ALA A N 1
ATOM 595 C CA . ALA A 1 75 ? -8.871 2.457 -21.747 1.00 96.50 75 ALA A CA 1
ATOM 596 C C . ALA A 1 75 ? -9.104 1.869 -23.140 1.00 96.50 75 ALA A C 1
ATOM 598 O O . ALA A 1 75 ? -10.188 2.048 -23.703 1.00 96.50 75 ALA A O 1
ATOM 599 N N . THR A 1 76 ? -8.123 1.131 -23.654 1.00 96.56 76 THR A N 1
ATOM 600 C CA . THR A 1 76 ? -8.171 0.543 -24.999 1.00 96.56 76 THR A CA 1
ATOM 601 C C . THR A 1 76 ? -8.072 -0.970 -24.893 1.00 96.56 76 THR A C 1
ATOM 603 O O . THR A 1 76 ? -7.150 -1.501 -24.276 1.00 96.56 76 THR A O 1
ATOM 606 N N . MET A 1 77 ? -9.034 -1.688 -25.475 1.00 97.50 77 MET A N 1
ATOM 607 C CA . MET A 1 77 ? -8.931 -3.143 -25.608 1.00 97.50 77 MET A CA 1
ATOM 608 C C . MET A 1 77 ? -7.864 -3.470 -26.654 1.00 97.50 77 MET A C 1
ATOM 610 O O . MET A 1 77 ? -7.983 -3.004 -27.777 1.00 97.50 77 MET A O 1
ATOM 614 N N . ILE A 1 78 ? -6.875 -4.294 -26.312 1.00 97.19 78 ILE A N 1
ATOM 615 C CA . ILE A 1 78 ? -5.854 -4.740 -27.270 1.00 97.19 78 ILE A CA 1
ATOM 616 C C . ILE A 1 78 ? -6.340 -6.000 -27.983 1.00 97.19 78 ILE A C 1
ATOM 618 O O . ILE A 1 78 ? -6.438 -6.041 -29.204 1.00 97.19 78 ILE A O 1
ATOM 622 N N . ARG A 1 79 ? -6.689 -7.034 -27.206 1.00 97.44 79 ARG A N 1
ATOM 623 C CA . ARG A 1 79 ? -7.138 -8.329 -27.732 1.00 97.44 79 ARG A CA 1
ATOM 624 C C . ARG A 1 79 ? -8.026 -9.083 -26.752 1.00 97.44 79 ARG A C 1
ATOM 626 O O . ARG A 1 79 ? -7.968 -8.885 -25.535 1.00 97.44 79 ARG A O 1
ATOM 633 N N . ARG A 1 80 ? -8.855 -9.971 -27.303 1.00 97.75 80 ARG A N 1
ATOM 634 C CA . ARG A 1 80 ? -9.661 -10.947 -26.565 1.00 97.75 80 ARG A CA 1
ATOM 635 C C . ARG A 1 80 ? -9.027 -12.324 -26.741 1.00 97.75 80 ARG A C 1
ATOM 637 O O . ARG A 1 80 ? -8.801 -12.736 -27.871 1.00 97.75 80 ARG A O 1
ATOM 644 N N . VAL A 1 81 ? -8.765 -13.020 -25.640 1.00 97.75 81 VAL A N 1
ATOM 645 C CA . VAL A 1 81 ? -8.067 -14.318 -25.638 1.00 97.75 81 VAL A CA 1
ATOM 646 C C . VAL A 1 81 ? -8.820 -15.341 -24.784 1.00 97.75 81 VAL A C 1
ATOM 648 O O . VAL A 1 81 ? -9.593 -14.928 -23.903 1.00 97.75 81 VAL A O 1
ATOM 651 N N . PRO A 1 82 ? -8.643 -16.655 -25.024 1.00 97.81 82 PRO A N 1
ATOM 652 C CA . PRO A 1 82 ? -9.123 -17.692 -24.117 1.00 97.81 82 PRO A CA 1
ATOM 653 C C . PRO A 1 82 ? -8.667 -17.420 -22.685 1.00 97.81 82 PRO A C 1
ATOM 655 O O . PRO A 1 82 ? -7.614 -16.828 -22.440 1.00 97.81 82 PRO A O 1
ATOM 658 N N . ARG A 1 83 ? -9.493 -17.804 -21.712 1.00 96.25 83 ARG A N 1
ATOM 659 C CA . ARG A 1 83 ? -9.246 -17.481 -20.301 1.00 96.25 83 ARG A CA 1
ATOM 660 C C . ARG A 1 83 ? -7.896 -18.014 -19.810 1.00 96.25 83 ARG A C 1
ATOM 662 O O . ARG A 1 83 ? -7.230 -17.352 -19.018 1.00 96.25 83 ARG A O 1
ATOM 669 N N . GLU A 1 84 ? -7.541 -19.212 -20.238 1.00 96.75 84 GLU A N 1
ATOM 670 C CA . GLU A 1 84 ? -6.295 -19.908 -19.929 1.00 96.75 84 GLU A CA 1
ATOM 671 C C . GLU A 1 84 ? -5.050 -19.152 -20.414 1.00 96.75 84 GLU A C 1
ATOM 673 O O . GLU A 1 84 ? -4.023 -19.197 -19.738 1.00 96.75 84 GLU A O 1
ATOM 678 N N . ASP A 1 85 ? -5.176 -18.368 -21.486 1.00 97.75 85 ASP A N 1
ATOM 679 C CA . ASP A 1 85 ? -4.065 -17.651 -22.121 1.00 97.75 85 ASP A CA 1
ATOM 680 C C . ASP A 1 85 ? -3.935 -16.199 -21.645 1.00 97.75 85 ASP A C 1
ATOM 682 O O . ASP A 1 85 ? -2.969 -15.512 -21.976 1.00 97.75 85 ASP A O 1
ATOM 686 N N . LEU A 1 86 ? -4.886 -15.713 -20.838 1.00 97.19 86 LEU A N 1
ATOM 687 C CA . LEU A 1 86 ? -4.955 -14.314 -20.407 1.00 97.19 86 LEU A CA 1
ATOM 688 C C . LEU A 1 86 ? -3.655 -13.817 -19.760 1.00 97.19 86 LEU A C 1
ATOM 690 O O . LEU A 1 86 ? -3.187 -12.723 -20.075 1.00 97.19 86 LEU A O 1
ATOM 694 N N . LEU A 1 87 ? -3.054 -14.632 -18.888 1.00 97.00 87 LEU A N 1
ATOM 695 C CA . LEU A 1 87 ? -1.835 -14.258 -18.172 1.00 97.00 87 LEU A CA 1
ATOM 696 C C . LEU A 1 87 ? -0.622 -14.172 -19.105 1.00 97.00 87 LEU A C 1
ATOM 698 O O . LEU A 1 87 ? 0.203 -13.274 -18.946 1.00 97.00 87 LEU A O 1
ATOM 702 N N . ALA A 1 88 ? -0.516 -15.094 -20.066 1.00 97.69 88 ALA A N 1
ATOM 703 C CA . ALA A 1 88 ? 0.556 -15.078 -21.056 1.00 97.69 88 ALA A CA 1
ATOM 704 C C . ALA A 1 88 ? 0.414 -13.857 -21.975 1.00 97.69 88 ALA A C 1
ATOM 706 O O . ALA A 1 88 ? 1.369 -13.100 -22.141 1.00 97.69 88 ALA A O 1
ATOM 707 N N . ALA A 1 89 ? -0.805 -13.599 -22.457 1.00 97.81 89 ALA A N 1
ATOM 708 C CA . ALA A 1 89 ? -1.104 -12.449 -23.297 1.00 97.81 89 ALA A CA 1
ATOM 709 C C . ALA A 1 89 ? -0.846 -11.110 -22.576 1.00 97.81 89 ALA A C 1
ATOM 711 O O . ALA A 1 89 ? -0.270 -10.204 -23.169 1.00 97.81 89 ALA A O 1
ATOM 712 N N . GLU A 1 90 ? -1.204 -10.973 -21.291 1.00 97.88 90 GLU A N 1
ATOM 713 C CA . GLU A 1 90 ? -0.842 -9.792 -20.486 1.00 97.88 90 GLU A CA 1
ATOM 714 C C . GLU A 1 90 ? 0.684 -9.625 -20.384 1.00 97.88 90 GLU A C 1
ATOM 716 O O . GLU A 1 90 ? 1.192 -8.512 -20.517 1.00 97.88 90 GLU A O 1
ATOM 721 N N . GLY A 1 91 ? 1.422 -10.720 -20.172 1.00 97.19 91 GLY A N 1
ATOM 722 C CA . GLY A 1 91 ? 2.883 -10.706 -20.081 1.00 97.19 91 GLY A CA 1
ATOM 723 C C . GLY A 1 91 ? 3.575 -10.245 -21.367 1.00 97.19 91 GLY A C 1
ATOM 724 O O . GLY A 1 91 ? 4.522 -9.463 -21.295 1.00 97.19 91 GLY A O 1
ATOM 725 N N . GLU A 1 92 ? 3.083 -10.679 -22.528 1.00 97.81 92 GLU A N 1
ATOM 726 C CA . GLU A 1 92 ? 3.578 -10.250 -23.845 1.00 97.81 92 GLU A CA 1
ATOM 727 C C . GLU A 1 92 ? 3.393 -8.742 -24.064 1.00 97.81 92 GLU A C 1
ATOM 729 O O . GLU A 1 92 ? 4.336 -8.057 -24.451 1.00 97.81 92 GLU A O 1
ATOM 734 N N . GLU A 1 93 ? 2.211 -8.206 -23.750 1.00 97.94 93 GLU A N 1
ATOM 735 C CA . GLU A 1 93 ? 1.917 -6.771 -23.898 1.00 97.94 93 GLU A CA 1
ATOM 736 C C . GLU A 1 93 ? 2.737 -5.918 -22.918 1.00 97.94 93 GLU A C 1
ATOM 738 O O . GLU A 1 93 ? 3.225 -4.840 -23.260 1.00 97.94 93 GLU A O 1
ATOM 743 N N . ILE A 1 94 ? 2.948 -6.412 -21.692 1.00 97.25 94 ILE A N 1
ATOM 744 C CA . ILE A 1 94 ? 3.861 -5.778 -20.731 1.00 97.25 94 ILE A CA 1
ATOM 745 C C . ILE A 1 94 ? 5.281 -5.735 -21.302 1.00 97.25 94 ILE A C 1
ATOM 747 O O . ILE A 1 94 ? 5.928 -4.693 -21.223 1.00 97.25 94 ILE A O 1
ATOM 751 N N . ALA A 1 95 ? 5.773 -6.842 -21.863 1.00 96.50 95 ALA A N 1
ATOM 752 C CA . ALA A 1 95 ? 7.112 -6.911 -22.440 1.00 96.50 95 ALA A CA 1
ATOM 753 C C . ALA A 1 95 ? 7.264 -5.992 -23.661 1.00 96.50 95 ALA A C 1
ATOM 755 O O . ALA A 1 95 ? 8.321 -5.384 -23.824 1.00 96.50 95 ALA A O 1
ATOM 756 N N . TYR A 1 96 ? 6.210 -5.850 -24.467 1.00 97.19 96 TYR A N 1
ATOM 757 C CA . TYR A 1 96 ? 6.170 -4.950 -25.618 1.00 97.19 96 TYR A CA 1
ATOM 758 C C . TYR A 1 96 ? 6.282 -3.471 -25.211 1.00 97.19 96 TYR A C 1
ATOM 760 O O . TYR A 1 96 ? 7.085 -2.745 -25.789 1.00 97.19 96 TYR A O 1
ATOM 768 N N . HIS A 1 97 ? 5.550 -3.034 -24.177 1.00 96.25 97 HIS A N 1
ATOM 769 C CA . HIS A 1 97 ? 5.561 -1.635 -23.717 1.00 96.25 97 HIS A CA 1
ATOM 770 C C . HIS A 1 97 ? 6.675 -1.295 -22.709 1.00 96.25 97 HIS A C 1
ATOM 772 O O . HIS A 1 97 ? 6.965 -0.123 -22.467 1.00 96.25 97 HIS A O 1
ATOM 778 N N . ALA A 1 98 ? 7.324 -2.290 -22.100 1.00 95.56 98 ALA A N 1
ATOM 779 C CA . ALA A 1 98 ? 8.379 -2.073 -21.106 1.00 95.56 98 ALA A CA 1
ATOM 780 C C . ALA A 1 98 ? 9.570 -1.202 -21.580 1.00 95.56 98 ALA A C 1
ATOM 782 O O . ALA A 1 98 ? 10.042 -0.397 -20.769 1.00 95.56 98 ALA A O 1
ATOM 783 N N . PRO A 1 99 ? 10.069 -1.300 -22.833 1.00 96.06 99 PRO A N 1
ATOM 784 C CA . PRO A 1 99 ? 11.210 -0.510 -23.307 1.00 96.06 99 PRO A CA 1
ATOM 785 C C . PRO A 1 99 ? 10.980 1.004 -23.303 1.00 96.06 99 PRO A C 1
ATOM 787 O O . PRO A 1 99 ? 11.943 1.758 -23.197 1.00 96.06 99 PRO A O 1
ATOM 790 N N . GLU A 1 100 ? 9.724 1.460 -23.362 1.00 92.69 100 GLU A N 1
ATOM 791 C CA . GLU A 1 100 ? 9.379 2.886 -23.274 1.00 92.69 100 GLU A CA 1
ATOM 792 C C . GLU A 1 100 ? 9.669 3.473 -21.883 1.00 92.69 100 GLU A C 1
ATOM 794 O O . GLU A 1 100 ? 9.675 4.690 -21.709 1.00 92.69 100 GLU A O 1
ATOM 799 N N . GLY A 1 101 ? 9.903 2.622 -20.875 1.00 89.19 101 GLY A N 1
ATOM 800 C CA . GLY A 1 101 ? 10.346 3.038 -19.547 1.00 89.19 101 GLY A CA 1
ATOM 801 C C . GLY A 1 101 ? 9.307 3.835 -18.762 1.00 89.19 101 GLY A C 1
ATOM 802 O O . GLY A 1 101 ? 9.687 4.585 -17.874 1.00 89.19 101 GLY A O 1
ATOM 803 N N . ASN A 1 102 ? 8.021 3.703 -19.099 1.00 93.00 102 ASN A N 1
ATOM 804 C CA . ASN A 1 102 ? 6.913 4.486 -18.538 1.00 93.00 102 ASN A CA 1
ATOM 805 C C . ASN A 1 102 ? 5.806 3.628 -17.904 1.00 93.00 102 ASN A C 1
ATOM 807 O O . ASN A 1 102 ? 4.775 4.154 -17.470 1.00 93.00 102 ASN A O 1
ATOM 811 N N . LEU A 1 103 ? 6.016 2.310 -17.862 1.00 96.94 103 LEU A N 1
ATOM 812 C CA . LEU A 1 103 ? 5.011 1.340 -17.463 1.00 96.94 103 LEU A CA 1
ATOM 813 C C . LEU A 1 103 ? 4.918 1.224 -15.933 1.00 96.94 103 LEU A C 1
ATOM 815 O O . LEU A 1 103 ? 5.904 1.025 -15.226 1.00 96.94 103 LEU A O 1
ATOM 819 N N . LEU A 1 104 ? 3.697 1.286 -15.410 1.00 96.50 104 LEU A N 1
ATOM 820 C CA . LEU A 1 104 ? 3.402 1.223 -13.980 1.00 96.50 104 LEU A CA 1
ATOM 821 C C . LEU A 1 104 ? 3.210 -0.215 -13.473 1.00 96.50 104 LEU A C 1
ATOM 823 O O . LEU A 1 104 ? 3.103 -0.424 -12.265 1.00 96.50 104 LEU A O 1
ATOM 827 N N . ASN A 1 105 ? 3.174 -1.220 -14.354 1.00 96.25 105 ASN A N 1
ATOM 828 C CA . ASN A 1 105 ? 3.141 -2.642 -13.992 1.00 96.25 105 ASN A CA 1
ATOM 829 C C . ASN A 1 105 ? 4.358 -3.040 -13.139 1.00 96.25 105 ASN A C 1
ATOM 831 O O . ASN A 1 105 ? 5.440 -2.485 -13.283 1.00 96.25 105 ASN A O 1
ATOM 835 N N . HIS A 1 106 ? 4.216 -4.027 -12.251 1.00 91.00 106 HIS A N 1
ATOM 836 C CA . HIS A 1 106 ? 5.372 -4.583 -11.540 1.00 91.00 106 HIS A CA 1
ATOM 837 C C . HIS A 1 106 ? 6.235 -5.415 -12.512 1.00 91.00 106 HIS A C 1
ATOM 839 O O . HIS A 1 106 ? 5.656 -6.189 -13.272 1.00 91.00 106 HIS A O 1
ATOM 845 N N . PRO A 1 107 ? 7.581 -5.337 -12.472 1.00 90.38 107 PRO A N 1
ATOM 846 C CA . PRO A 1 107 ? 8.420 -4.590 -11.522 1.00 90.38 107 PRO A CA 1
ATOM 847 C C . PRO A 1 107 ? 8.694 -3.120 -11.893 1.00 90.38 107 PRO A C 1
ATOM 849 O O . PRO A 1 107 ? 9.224 -2.384 -11.062 1.00 90.38 107 PRO A O 1
ATOM 852 N N . TYR A 1 108 ? 8.322 -2.691 -13.098 1.00 90.56 108 TYR A N 1
ATOM 853 C CA . TYR A 1 108 ? 8.657 -1.387 -13.684 1.00 90.56 108 TYR A CA 1
ATOM 854 C C . TYR A 1 108 ? 8.123 -0.182 -12.890 1.00 90.56 108 TYR A C 1
ATOM 856 O O . TYR A 1 108 ? 8.821 0.812 -12.732 1.00 90.56 108 TYR A O 1
ATOM 864 N N . GLY A 1 109 ? 6.940 -0.284 -12.281 1.00 84.94 109 GLY A N 1
ATOM 865 C CA . GLY A 1 109 ? 6.282 0.853 -11.627 1.00 84.94 109 GLY A CA 1
ATOM 866 C C . GLY A 1 109 ? 6.999 1.439 -10.406 1.00 84.94 109 GLY A C 1
ATOM 867 O O . GLY A 1 109 ? 6.700 2.567 -10.017 1.00 84.94 109 GLY A O 1
ATOM 868 N N . ARG A 1 110 ? 7.949 0.721 -9.785 1.00 81.12 110 ARG A N 1
ATOM 869 C CA . ARG A 1 110 ? 8.621 1.196 -8.557 1.00 81.12 110 ARG A CA 1
ATOM 870 C C . ARG A 1 110 ? 9.477 2.441 -8.779 1.00 81.12 110 ARG A C 1
ATOM 872 O O . ARG A 1 110 ? 9.507 3.293 -7.895 1.00 81.12 110 ARG A O 1
ATOM 879 N N . SER A 1 111 ? 10.136 2.564 -9.930 1.00 81.62 111 SER A N 1
ATOM 880 C CA . SER A 1 111 ? 10.924 3.757 -10.275 1.00 81.62 111 SER A CA 1
ATOM 881 C C . SER A 1 111 ? 10.043 5.002 -10.421 1.00 81.62 111 SER A C 1
ATOM 883 O O . SER A 1 111 ? 10.480 6.107 -10.108 1.00 81.62 111 SER A O 1
ATOM 885 N N . HIS A 1 112 ? 8.780 4.828 -10.821 1.00 88.44 112 HIS A N 1
ATOM 886 C CA . HIS A 1 112 ? 7.855 5.929 -11.089 1.00 88.44 112 HIS A CA 1
ATOM 887 C C . HIS A 1 112 ? 7.149 6.477 -9.849 1.00 88.44 112 HIS A C 1
ATOM 889 O O . HIS A 1 112 ? 6.709 7.624 -9.874 1.00 88.44 112 HIS A O 1
ATOM 895 N N . VAL A 1 113 ? 7.060 5.717 -8.750 1.00 87.31 113 VAL A N 1
ATOM 896 C CA . VAL A 1 113 ? 6.353 6.165 -7.531 1.00 87.31 113 VAL A CA 1
ATOM 897 C C . VAL A 1 113 ? 6.944 7.464 -6.980 1.00 87.31 113 VAL A C 1
ATOM 899 O O . VAL A 1 113 ? 6.195 8.337 -6.553 1.00 87.31 113 VAL A O 1
ATOM 902 N N . VAL A 1 114 ? 8.271 7.619 -7.016 1.00 85.12 114 VAL A N 1
ATOM 903 C CA . VAL A 1 114 ? 8.942 8.830 -6.518 1.00 85.12 114 VAL A CA 1
ATOM 904 C C . VAL A 1 114 ? 8.605 10.041 -7.392 1.00 85.12 114 VAL A C 1
ATOM 906 O O . VAL A 1 114 ? 8.227 11.085 -6.864 1.00 85.12 114 VAL A O 1
ATOM 909 N N . ALA A 1 115 ? 8.677 9.890 -8.719 1.00 87.94 115 ALA A N 1
ATOM 910 C CA . ALA A 1 115 ? 8.362 10.960 -9.665 1.00 87.94 115 ALA A CA 1
ATOM 911 C C . ALA A 1 115 ? 6.883 11.376 -9.588 1.00 87.94 115 ALA A C 1
ATOM 913 O O . ALA A 1 115 ? 6.577 12.557 -9.437 1.00 87.94 115 ALA A O 1
ATOM 914 N N . LEU A 1 1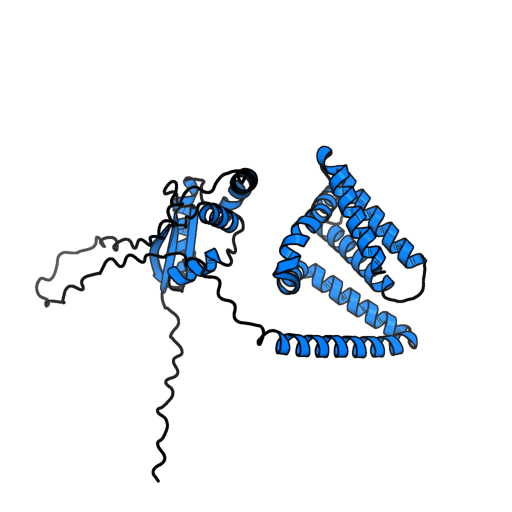16 ? 5.970 10.399 -9.590 1.00 92.12 116 LEU A N 1
ATOM 915 C CA . LEU A 1 116 ? 4.534 10.634 -9.428 1.00 92.12 116 LEU A CA 1
ATOM 916 C C . LEU A 1 116 ? 4.210 11.244 -8.055 1.00 92.12 116 LEU A C 1
ATOM 918 O O . LEU A 1 116 ? 3.341 12.103 -7.943 1.00 92.12 116 LEU A O 1
ATOM 922 N N . GLY A 1 117 ? 4.917 10.837 -6.999 1.00 87.62 117 GLY A N 1
ATOM 923 C CA . GLY A 1 117 ? 4.765 11.410 -5.662 1.00 87.62 117 GLY A CA 1
ATOM 924 C C . GLY A 1 117 ? 5.143 12.891 -5.612 1.00 87.62 117 GLY A C 1
ATOM 925 O O . GLY A 1 117 ? 4.418 13.685 -5.012 1.00 87.62 117 GLY A O 1
ATOM 926 N N . ALA A 1 118 ? 6.234 13.276 -6.279 1.00 88.94 118 ALA A N 1
ATOM 927 C CA . ALA A 1 118 ? 6.642 14.674 -6.401 1.00 88.94 118 ALA A CA 1
ATOM 928 C C . ALA A 1 118 ? 5.625 15.500 -7.209 1.00 88.94 118 ALA A C 1
ATOM 930 O O . ALA A 1 118 ? 5.271 16.609 -6.808 1.00 88.94 118 ALA A O 1
ATOM 931 N N . GLU A 1 119 ? 5.100 14.947 -8.307 1.00 91.25 119 GLU A N 1
ATOM 932 C CA . GLU A 1 119 ? 4.050 15.585 -9.110 1.00 91.25 119 GLU A CA 1
ATOM 933 C C . GLU A 1 119 ? 2.766 15.806 -8.296 1.00 91.25 119 GLU A C 1
ATOM 935 O O . GLU A 1 119 ? 2.233 16.917 -8.259 1.00 91.25 119 GLU A O 1
ATOM 940 N N . LEU A 1 120 ? 2.305 14.778 -7.577 1.00 89.88 120 LEU A N 1
ATOM 941 C CA . LEU A 1 120 ? 1.138 14.878 -6.704 1.00 89.88 120 LEU A CA 1
ATOM 942 C C . LEU A 1 120 ? 1.349 15.920 -5.597 1.00 89.88 120 LEU A C 1
ATOM 944 O O . LEU A 1 120 ? 0.440 16.696 -5.305 1.00 89.88 120 LEU A O 1
ATOM 948 N N . HIS A 1 121 ? 2.538 15.960 -4.991 1.00 86.75 121 HIS A N 1
ATOM 949 C CA . HIS A 1 121 ? 2.871 16.963 -3.983 1.00 86.75 121 HIS A CA 1
ATOM 950 C C . HIS A 1 121 ? 2.767 18.383 -4.550 1.00 86.75 121 HIS A C 1
ATOM 952 O O . HIS A 1 121 ? 2.111 19.224 -3.942 1.00 86.75 121 HIS A O 1
ATOM 958 N N . ASN A 1 122 ? 3.326 18.623 -5.740 1.00 88.81 122 ASN A N 1
ATOM 959 C CA . ASN A 1 122 ? 3.251 19.920 -6.414 1.00 88.81 122 ASN A CA 1
ATOM 960 C C . ASN A 1 122 ? 1.804 20.336 -6.724 1.00 88.81 122 ASN A C 1
ATOM 962 O O . ASN A 1 122 ? 1.459 21.505 -6.571 1.00 88.81 122 ASN A O 1
ATOM 966 N N . LEU A 1 123 ? 0.934 19.403 -7.126 1.00 87.31 123 LEU A N 1
ATOM 967 C CA . LEU A 1 123 ? -0.489 19.702 -7.347 1.00 87.31 123 LEU A CA 1
ATOM 968 C C . LEU A 1 123 ? -1.217 20.075 -6.049 1.00 87.31 123 LEU A C 1
ATOM 970 O O . LEU A 1 123 ? -2.066 20.968 -6.045 1.00 87.31 123 LEU A O 1
ATOM 974 N N . LEU A 1 124 ? -0.879 19.413 -4.942 1.00 84.56 124 LEU A N 1
ATOM 975 C CA . LEU A 1 124 ? -1.478 19.691 -3.638 1.00 84.56 124 LEU A CA 1
ATOM 976 C C . LEU A 1 124 ? -1.009 21.027 -3.046 1.00 84.56 124 LEU A C 1
ATOM 978 O O . LEU A 1 124 ? -1.798 21.686 -2.374 1.00 84.56 124 LEU A O 1
ATOM 982 N N . THR A 1 125 ? 0.237 21.440 -3.290 1.00 83.56 125 THR A N 1
ATOM 983 C CA . THR A 1 125 ? 0.792 22.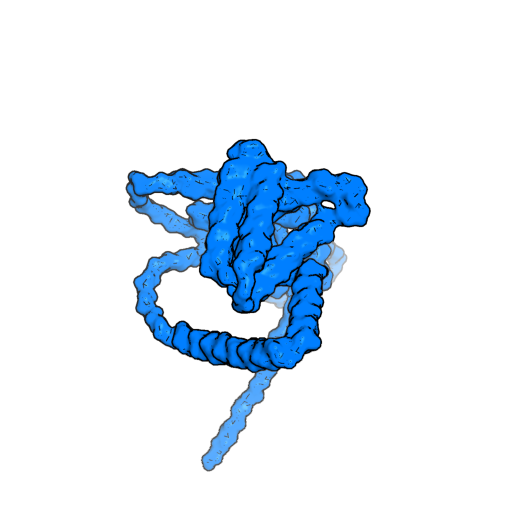696 -2.755 1.00 83.56 125 THR A CA 1
ATOM 984 C C . THR A 1 125 ? 0.457 23.917 -3.602 1.00 83.56 125 THR A C 1
ATOM 986 O O . THR A 1 125 ? 0.333 25.006 -3.057 1.00 83.56 125 THR A O 1
ATOM 989 N N . ARG A 1 126 ? 0.262 23.756 -4.916 1.00 83.19 126 ARG A N 1
ATOM 990 C CA . ARG A 1 126 ? -0.089 24.857 -5.834 1.00 83.19 126 ARG A CA 1
ATOM 991 C C . ARG A 1 126 ? -1.547 25.315 -5.723 1.00 83.19 126 ARG A C 1
ATOM 993 O O . ARG A 1 126 ? -1.929 26.296 -6.353 1.00 83.19 126 ARG A O 1
ATOM 1000 N N . SER A 1 127 ? -2.356 24.609 -4.936 1.00 66.44 127 SER A N 1
ATOM 1001 C CA . SER A 1 127 ? -3.712 25.024 -4.577 1.00 66.44 127 SER A CA 1
ATOM 1002 C C . SER A 1 127 ? -3.641 26.148 -3.532 1.00 66.44 127 SER A C 1
ATOM 1004 O O . SER A 1 127 ? -3.952 25.933 -2.362 1.00 66.44 127 SER A O 1
ATOM 1006 N N . ASP A 1 128 ? -3.160 27.321 -3.948 1.00 59.94 128 ASP A N 1
ATOM 1007 C CA . ASP A 1 128 ? -3.126 28.530 -3.123 1.00 59.94 128 ASP A CA 1
ATOM 1008 C C . ASP A 1 128 ? -4.565 29.005 -2.819 1.00 59.94 128 ASP A C 1
ATOM 1010 O O . ASP A 1 128 ? -5.437 28.932 -3.693 1.00 59.94 128 ASP A O 1
ATOM 1014 N N . PRO A 1 129 ? -4.842 29.492 -1.597 1.00 56.22 129 PRO A N 1
ATOM 1015 C CA . PRO A 1 129 ? -6.191 29.785 -1.111 1.00 56.22 129 PRO A CA 1
ATOM 1016 C C . PRO A 1 129 ? -6.820 31.071 -1.678 1.00 56.22 129 PRO A C 1
ATOM 1018 O O . PRO A 1 129 ? -8.014 31.286 -1.467 1.00 56.22 129 PRO A O 1
ATOM 1021 N N . ASP A 1 130 ? -6.062 31.887 -2.417 1.00 66.69 130 ASP A N 1
ATOM 1022 C CA . ASP A 1 130 ? -6.470 33.249 -2.800 1.00 66.69 130 ASP A CA 1
ATOM 1023 C C . ASP A 1 130 ? -6.897 33.393 -4.279 1.00 66.69 130 ASP A C 1
ATOM 1025 O O . ASP A 1 130 ? -7.189 34.493 -4.748 1.00 66.69 130 ASP A O 1
ATOM 1029 N N . GLY A 1 131 ? -6.952 32.296 -5.042 1.00 56.25 131 GLY A N 1
ATOM 1030 C CA . GLY A 1 131 ? -7.290 32.323 -6.469 1.00 56.25 131 GLY A CA 1
ATOM 1031 C C . GLY A 1 131 ? -8.797 32.321 -6.738 1.00 56.25 131 GLY A C 1
ATOM 1032 O O . GLY A 1 131 ? -9.449 31.285 -6.601 1.00 56.25 131 GLY A O 1
ATOM 1033 N N . GLU A 1 132 ? -9.345 33.459 -7.172 1.00 55.72 132 GLU A N 1
ATOM 1034 C CA . GLU A 1 132 ? -10.712 33.574 -7.694 1.00 55.72 132 GLU A CA 1
ATOM 1035 C C . GLU A 1 132 ? -11.016 32.468 -8.720 1.00 55.72 132 GLU A C 1
ATOM 1037 O O . GLU A 1 132 ? -10.359 32.338 -9.756 1.00 55.72 132 GLU A O 1
ATOM 1042 N N . ALA A 1 133 ? -12.033 31.654 -8.429 1.00 53.41 133 ALA A N 1
ATOM 1043 C CA . ALA A 1 133 ? -12.492 30.597 -9.317 1.00 53.41 133 ALA A CA 1
ATOM 1044 C C . ALA A 1 133 ? -13.095 31.206 -10.594 1.00 53.41 133 ALA A C 1
ATOM 1046 O O . ALA A 1 133 ? -14.272 31.568 -10.634 1.00 53.41 133 ALA A O 1
ATOM 1047 N N . GLY A 1 134 ? -12.290 31.300 -11.654 1.00 58.25 134 GLY A N 1
ATOM 1048 C CA . GLY A 1 134 ? -12.791 31.559 -13.001 1.00 58.25 134 GLY A CA 1
ATOM 1049 C C . GLY A 1 134 ? -13.818 30.492 -13.428 1.00 58.25 134 GLY A C 1
ATOM 1050 O O . GLY A 1 134 ? -13.779 29.363 -12.929 1.00 58.25 134 GLY A O 1
ATOM 1051 N N . PRO A 1 135 ? -14.757 30.817 -14.335 1.00 54.62 135 PRO A N 1
ATOM 1052 C CA . PRO A 1 135 ? -15.813 29.903 -14.766 1.00 54.62 135 PRO A CA 1
ATOM 1053 C C . PRO A 1 135 ? -15.213 28.673 -15.463 1.00 54.62 135 PRO A C 1
ATOM 1055 O O . PRO A 1 135 ? -14.816 28.721 -16.625 1.00 54.62 135 PRO A O 1
ATOM 1058 N N . GLY A 1 136 ? -15.114 27.573 -14.716 1.00 53.91 136 GLY A N 1
ATOM 1059 C CA . GLY A 1 136 ? -14.475 26.338 -15.153 1.00 53.91 136 GLY A CA 1
ATOM 1060 C C . GLY A 1 136 ? -15.256 25.623 -16.252 1.00 53.91 136 GLY A C 1
ATOM 1061 O O . GLY A 1 136 ? -16.428 25.278 -16.089 1.00 53.91 136 GLY A O 1
ATOM 1062 N N . THR A 1 137 ? -14.570 25.347 -17.357 1.00 48.19 137 THR A N 1
ATOM 1063 C CA . THR A 1 137 ? -14.940 24.316 -18.324 1.00 48.19 137 THR A CA 1
ATOM 1064 C C . THR A 1 137 ? -15.000 22.964 -17.606 1.00 48.19 137 THR A C 1
ATOM 1066 O O . THR A 1 137 ? -14.075 22.572 -16.897 1.00 48.19 137 THR A O 1
ATOM 1069 N N . GLY A 1 138 ? -16.130 22.261 -17.721 1.00 49.47 138 GLY A N 1
ATOM 1070 C CA . GLY A 1 138 ? -16.304 20.946 -17.101 1.00 49.47 138 GLY A CA 1
ATOM 1071 C C . GLY A 1 138 ? -15.289 19.913 -17.620 1.00 49.47 138 GLY A C 1
ATOM 1072 O O . GLY A 1 138 ? -14.729 20.094 -18.702 1.00 49.47 138 GLY A O 1
ATOM 1073 N N . PRO A 1 139 ? -15.050 18.822 -16.870 1.00 49.34 139 PRO A N 1
ATOM 1074 C CA . PRO A 1 139 ? -14.084 17.796 -17.254 1.00 49.34 139 PRO A CA 1
ATOM 1075 C C . PRO A 1 139 ? -14.448 17.161 -18.603 1.00 49.34 139 PRO A C 1
ATOM 1077 O O . PRO A 1 139 ? -15.618 16.863 -18.864 1.00 49.34 139 PRO A O 1
ATOM 1080 N N . ALA A 1 140 ? -13.434 16.936 -19.443 1.00 48.06 140 ALA A N 1
ATOM 1081 C CA . ALA A 1 140 ? -13.588 16.247 -20.719 1.00 48.06 140 ALA A CA 1
ATOM 1082 C C . ALA A 1 140 ? -14.050 14.789 -20.496 1.00 48.06 140 ALA A C 1
ATOM 1084 O O . ALA A 1 140 ? -13.621 14.148 -19.531 1.00 48.06 140 ALA A O 1
ATOM 1085 N N . PRO A 1 141 ? -14.941 14.248 -21.348 1.00 47.69 141 PRO A N 1
ATOM 1086 C CA . PRO A 1 141 ? -15.453 12.893 -21.184 1.00 47.69 141 PRO A CA 1
ATOM 1087 C C . PRO A 1 141 ? -14.358 11.846 -21.414 1.00 47.69 141 PRO A C 1
ATOM 1089 O O . PRO A 1 141 ? -13.497 12.002 -22.278 1.00 47.69 141 PRO A O 1
ATOM 1092 N N . VAL A 1 142 ? -14.431 10.744 -20.668 1.00 47.47 142 VAL A N 1
ATOM 1093 C CA . VAL A 1 142 ? -13.554 9.579 -20.866 1.00 47.47 142 VAL A CA 1
ATOM 1094 C C . VAL A 1 142 ? -13.922 8.900 -22.181 1.00 47.47 142 VAL A C 1
ATOM 1096 O O . VAL A 1 142 ? -15.095 8.580 -22.383 1.00 47.47 142 VAL A O 1
ATOM 1099 N N . VAL A 1 143 ? -12.933 8.678 -23.048 1.00 54.12 143 VAL A N 1
ATOM 1100 C CA . VAL A 1 143 ? -13.083 7.987 -24.336 1.00 54.12 143 VAL A CA 1
ATOM 1101 C C . VAL A 1 143 ? -12.568 6.554 -24.188 1.00 54.12 143 VAL A C 1
ATOM 1103 O O . VAL A 1 143 ? -11.480 6.332 -23.663 1.00 54.12 143 VAL A O 1
ATOM 1106 N N . ILE A 1 144 ? -13.365 5.578 -24.623 1.00 46.72 144 ILE A N 1
ATOM 1107 C CA . ILE A 1 144 ? -12.964 4.171 -24.751 1.00 46.72 144 ILE A CA 1
ATOM 1108 C C . ILE A 1 144 ? -12.857 3.880 -26.244 1.00 46.72 144 ILE A C 1
ATOM 1110 O O . ILE A 1 144 ? -13.859 3.998 -26.954 1.00 46.72 144 ILE A O 1
ATOM 1114 N N . THR A 1 145 ? -11.668 3.497 -26.703 1.00 57.72 145 THR A N 1
ATOM 1115 C CA . THR A 1 145 ? -11.416 3.142 -28.104 1.00 57.72 145 THR A CA 1
ATOM 1116 C C . THR A 1 145 ? -11.341 1.625 -28.227 1.00 57.72 145 THR A C 1
ATOM 1118 O O . THR A 1 145 ? -10.645 0.958 -27.460 1.00 57.72 145 THR A O 1
ATOM 1121 N N . ILE A 1 146 ? -12.082 1.064 -29.180 1.00 52.56 146 ILE A N 1
ATOM 1122 C CA . ILE A 1 146 ? -12.010 -0.355 -29.532 1.00 52.56 146 ILE A CA 1
ATOM 1123 C C . ILE A 1 146 ? -11.352 -0.424 -30.915 1.00 52.56 146 ILE A C 1
ATOM 1125 O O . ILE A 1 146 ? -11.957 0.072 -31.866 1.00 52.56 146 ILE A O 1
ATOM 1129 N N . PRO A 1 147 ? -10.129 -0.963 -31.049 1.00 43.22 147 PRO A N 1
ATOM 1130 C CA . PRO A 1 147 ? -9.516 -1.146 -32.356 1.00 43.22 147 PRO A CA 1
ATOM 1131 C C . PRO A 1 147 ? -10.283 -2.214 -33.145 1.00 43.22 147 PRO A C 1
ATOM 1133 O O . PRO A 1 147 ? -10.725 -3.219 -32.582 1.00 43.22 147 PRO A O 1
ATOM 1136 N N . ALA A 1 148 ? -10.443 -1.981 -34.448 1.00 48.56 148 ALA A N 1
ATOM 1137 C CA . ALA A 1 148 ? -10.966 -2.983 -35.370 1.00 48.56 148 ALA A CA 1
ATOM 1138 C C . ALA A 1 148 ? -10.040 -4.217 -35.376 1.00 48.56 148 ALA A C 1
ATOM 1140 O O . ALA A 1 148 ? -8.822 -4.055 -35.233 1.00 48.56 148 ALA A O 1
ATOM 1141 N N . PRO A 1 149 ? -10.575 -5.442 -35.517 1.00 43.19 149 PRO A N 1
ATOM 1142 C CA . PRO A 1 149 ? -9.749 -6.644 -35.564 1.00 43.19 149 PRO A CA 1
ATOM 1143 C C . PRO A 1 149 ? -8.730 -6.549 -36.707 1.00 43.19 149 PRO A C 1
ATOM 1145 O O . PRO A 1 149 ? -9.063 -6.127 -37.815 1.00 43.19 149 PRO A O 1
ATOM 1148 N N . ALA A 1 150 ? -7.481 -6.937 -36.430 1.00 41.66 150 ALA A N 1
ATOM 1149 C CA . ALA A 1 150 ? -6.441 -7.013 -37.449 1.00 41.66 150 ALA A CA 1
ATOM 1150 C C . ALA A 1 150 ? -6.899 -7.956 -38.580 1.00 41.66 150 ALA A C 1
ATOM 1152 O O . ALA A 1 150 ? -7.432 -9.029 -38.279 1.00 41.66 150 ALA A O 1
ATOM 1153 N N . PRO A 1 151 ? -6.721 -7.590 -39.863 1.00 41.28 151 PRO A N 1
ATOM 1154 C CA . PRO A 1 151 ? -7.066 -8.476 -40.965 1.00 41.28 151 PRO A CA 1
ATOM 1155 C C . PRO A 1 151 ? -6.221 -9.746 -40.849 1.00 41.28 151 PRO A C 1
ATOM 1157 O O . PRO A 1 151 ? -4.993 -9.690 -40.900 1.00 41.28 151 PRO A O 1
ATOM 1160 N N . SER A 1 152 ? -6.878 -10.890 -40.659 1.00 47.41 152 SER A N 1
ATOM 1161 C CA . SER A 1 152 ? -6.234 -12.199 -40.705 1.00 47.41 152 SER A CA 1
ATOM 1162 C C . SER A 1 152 ? -5.764 -12.441 -42.139 1.00 47.41 152 SER A C 1
ATOM 1164 O O . SER A 1 152 ? -6.562 -12.782 -43.014 1.00 47.41 152 SER A O 1
ATOM 1166 N N . GLY A 1 153 ? -4.485 -12.178 -42.392 1.00 49.62 153 GLY A N 1
ATOM 1167 C CA . GLY A 1 153 ? -3.809 -12.556 -43.623 1.00 49.62 153 GLY A CA 1
ATOM 1168 C C . GLY A 1 153 ? -3.550 -14.053 -43.608 1.00 49.62 153 GLY A C 1
ATOM 1169 O O . GLY A 1 153 ? -2.495 -14.461 -43.159 1.00 49.62 153 GLY A O 1
ATOM 1170 N N . ASP A 1 154 ? -4.555 -14.814 -44.025 1.00 49.97 154 ASP A N 1
ATOM 1171 C CA . ASP A 1 154 ? -4.455 -16.157 -44.602 1.00 49.97 154 ASP A CA 1
ATOM 1172 C C . ASP A 1 154 ? -5.780 -16.379 -45.345 1.00 49.97 154 ASP A C 1
ATOM 1174 O O . ASP A 1 154 ? -6.803 -16.761 -44.771 1.00 49.97 154 ASP A O 1
ATOM 1178 N N . ARG A 1 155 ? -5.795 -16.002 -46.624 1.00 42.66 155 ARG A N 1
ATOM 1179 C CA . ARG A 1 155 ? -6.798 -16.462 -47.584 1.00 42.66 155 ARG A CA 1
ATOM 1180 C C . ARG A 1 155 ? -6.038 -17.199 -48.665 1.00 42.66 155 ARG A C 1
ATOM 1182 O O . ARG A 1 155 ? -5.482 -16.568 -49.558 1.00 42.66 155 ARG A O 1
ATOM 1189 N N . ASP A 1 156 ? -6.004 -18.514 -48.510 1.00 45.44 156 ASP A 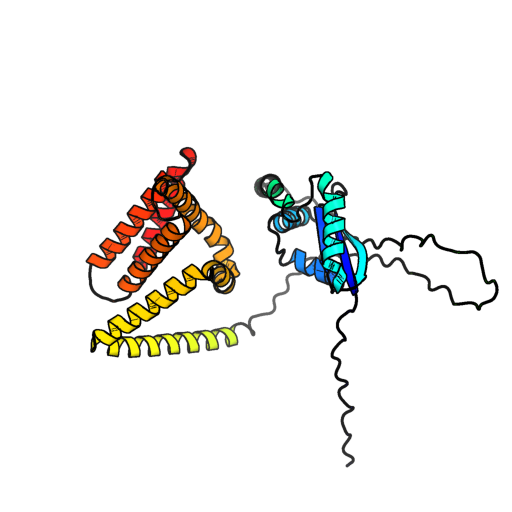N 1
ATOM 1190 C CA . ASP A 1 156 ? -5.818 -19.420 -49.626 1.00 45.44 156 ASP A CA 1
ATOM 1191 C C . ASP A 1 156 ? -7.006 -19.229 -50.576 1.00 45.44 156 ASP A C 1
ATOM 1193 O O . ASP A 1 156 ? -8.171 -19.226 -50.161 1.00 45.44 156 ASP A O 1
ATOM 1197 N N . ASP A 1 157 ? -6.675 -18.976 -51.836 1.00 54.84 157 ASP A N 1
ATOM 1198 C CA . ASP A 1 157 ? -7.606 -18.911 -52.948 1.00 54.84 157 ASP A CA 1
ATOM 1199 C C . ASP A 1 157 ? -8.225 -20.295 -53.143 1.00 54.84 157 ASP A C 1
ATOM 1201 O O . ASP A 1 157 ? -7.555 -21.175 -53.666 1.00 54.84 157 ASP A O 1
ATOM 1205 N N . GLU A 1 158 ? -9.472 -20.503 -52.725 1.00 51.78 158 GLU A N 1
ATOM 1206 C CA . GLU A 1 158 ? -10.384 -21.481 -53.329 1.00 51.78 158 GLU A CA 1
ATOM 1207 C C . GLU A 1 158 ? -11.809 -21.302 -52.767 1.00 51.78 158 GLU A C 1
ATOM 1209 O O . GLU A 1 158 ? -12.011 -20.991 -51.593 1.00 51.78 158 GLU A O 1
ATOM 1214 N N . ASP A 1 159 ? -12.785 -21.496 -53.653 1.00 44.03 159 ASP A N 1
ATOM 1215 C CA . ASP A 1 159 ? -14.239 -21.517 -53.445 1.00 44.03 159 ASP A CA 1
ATOM 1216 C C . ASP A 1 159 ? -14.993 -20.170 -53.478 1.00 44.03 159 ASP A C 1
ATOM 1218 O O . ASP A 1 159 ? -15.500 -19.631 -52.489 1.00 44.03 159 ASP A O 1
ATOM 1222 N N . GLU A 1 160 ? -15.162 -19.692 -54.719 1.00 53.81 160 GLU A N 1
ATOM 1223 C CA . GLU A 1 160 ? -16.399 -19.048 -55.174 1.00 53.81 160 GLU A CA 1
ATOM 1224 C C . GLU A 1 160 ? -17.621 -19.936 -54.852 1.00 53.81 160 GLU A C 1
ATOM 1226 O O . GLU A 1 160 ? -17.547 -21.159 -54.873 1.00 53.81 160 GLU A O 1
ATOM 1231 N N . ASP A 1 161 ? -18.766 -19.301 -54.596 1.00 56.06 161 ASP A N 1
ATOM 1232 C CA . ASP A 1 161 ? -20.068 -19.910 -54.288 1.00 56.06 161 ASP A CA 1
ATOM 1233 C C . ASP A 1 161 ? -20.306 -20.379 -52.845 1.00 56.06 161 ASP A C 1
ATOM 1235 O O . ASP A 1 161 ? -20.501 -21.560 -52.560 1.00 56.06 161 ASP A O 1
ATOM 1239 N N . ARG A 1 162 ? -20.510 -19.414 -51.933 1.00 44.16 162 ARG A N 1
ATOM 1240 C CA . ARG A 1 162 ? -21.522 -19.566 -50.870 1.00 44.16 162 ARG A CA 1
ATOM 1241 C C . ARG A 1 162 ? -22.064 -18.239 -50.340 1.00 44.16 162 ARG A C 1
ATOM 1243 O O . ARG A 1 162 ? -21.383 -17.462 -49.686 1.00 44.16 162 ARG A O 1
ATOM 1250 N N . GLU A 1 163 ? -23.342 -18.046 -50.651 1.00 43.28 163 GLU A N 1
ATOM 1251 C CA . GLU A 1 163 ? -24.396 -17.411 -49.856 1.00 43.28 163 GLU A CA 1
ATOM 1252 C C . GLU A 1 163 ? -24.078 -16.149 -49.035 1.00 43.28 163 GLU A C 1
ATOM 1254 O O . GLU A 1 163 ? -23.418 -16.150 -47.999 1.00 43.28 163 GLU A O 1
ATOM 1259 N N . ARG A 1 164 ? -24.745 -15.074 -49.470 1.00 50.62 164 ARG A N 1
ATOM 1260 C CA . ARG A 1 164 ? -24.998 -13.802 -48.785 1.00 50.62 164 ARG A CA 1
ATOM 1261 C C . ARG A 1 164 ? -25.263 -13.974 -47.280 1.00 50.62 164 ARG A C 1
ATOM 1263 O O . ARG A 1 164 ? -26.408 -14.135 -46.860 1.00 50.62 164 ARG A O 1
ATOM 1270 N N . GLN A 1 165 ? -24.225 -13.824 -46.462 1.00 36.59 165 GLN A N 1
ATOM 1271 C CA . GLN A 1 165 ? -24.394 -13.437 -45.064 1.00 36.59 165 GLN A CA 1
ATOM 1272 C C . GLN A 1 165 ? -24.644 -11.922 -44.987 1.00 36.59 165 GLN A C 1
ATOM 1274 O O . GLN A 1 165 ? -23.983 -11.153 -45.691 1.00 36.59 165 GLN A O 1
ATOM 1279 N N . PRO A 1 166 ? -25.600 -11.457 -44.164 1.00 40.28 166 PRO A N 1
ATOM 1280 C CA . PRO A 1 166 ? -25.840 -10.036 -43.997 1.00 40.28 166 PRO A CA 1
ATOM 1281 C C . PRO A 1 166 ? -24.651 -9.419 -43.260 1.00 40.28 166 PRO A C 1
ATOM 1283 O O . PRO A 1 166 ? -24.320 -9.838 -42.151 1.00 40.28 166 PRO A O 1
ATOM 1286 N N . GLN A 1 167 ? -24.027 -8.419 -43.886 1.00 36.75 167 GLN A N 1
ATOM 1287 C CA . GLN A 1 167 ? -23.026 -7.556 -43.266 1.00 36.75 167 GLN A CA 1
ATOM 1288 C C . GLN A 1 167 ? -23.575 -7.036 -41.931 1.00 36.75 167 GLN A C 1
ATOM 1290 O O . GLN A 1 167 ? -24.487 -6.208 -41.894 1.00 36.75 167 GLN A O 1
ATOM 1295 N N . GLN A 1 168 ? -23.038 -7.546 -40.822 1.00 35.75 168 GLN A N 1
ATOM 1296 C CA . GLN A 1 168 ? -23.230 -6.928 -39.521 1.00 35.75 168 GLN A CA 1
ATOM 1297 C C . GLN A 1 168 ? -22.453 -5.614 -39.539 1.00 35.75 168 GLN A C 1
ATOM 1299 O O . GLN A 1 168 ? -21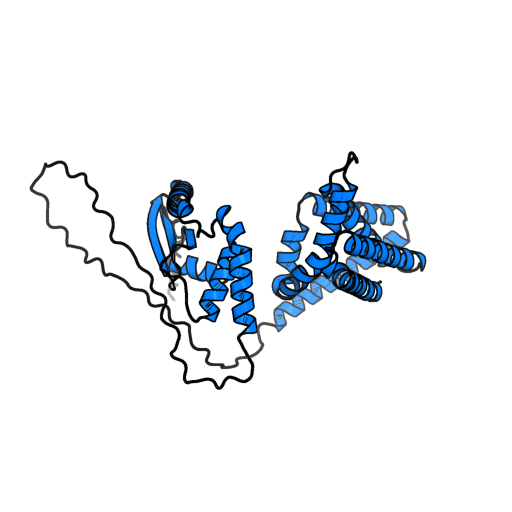.227 -5.604 -39.520 1.00 35.75 168 GLN A O 1
ATOM 1304 N N . HIS A 1 169 ? -23.177 -4.501 -39.617 1.00 32.19 169 HIS A N 1
ATOM 1305 C CA . HIS A 1 169 ? -22.632 -3.185 -39.324 1.00 32.19 169 HIS A CA 1
ATOM 1306 C C . HIS A 1 169 ? -22.093 -3.184 -37.884 1.00 32.19 169 HIS A C 1
ATOM 1308 O O . HIS A 1 169 ? -22.863 -3.092 -36.926 1.00 32.19 169 HIS A O 1
ATOM 1314 N N . GLU A 1 170 ? -20.773 -3.308 -37.724 1.00 37.31 170 GLU A N 1
ATOM 1315 C CA . GLU A 1 170 ? -20.092 -3.027 -36.461 1.00 37.31 170 GLU A CA 1
ATOM 1316 C C . GLU A 1 170 ? -20.216 -1.529 -36.173 1.00 37.31 170 GLU A C 1
ATOM 1318 O O . GLU A 1 170 ? -19.519 -0.684 -36.732 1.00 37.31 170 GLU A O 1
ATOM 1323 N N . HIS A 1 171 ? -21.171 -1.190 -35.313 1.00 35.88 171 HIS A N 1
ATOM 1324 C CA . HIS A 1 171 ? -21.302 0.148 -34.768 1.00 35.88 171 HIS A CA 1
ATOM 1325 C C . HIS A 1 171 ? -20.102 0.446 -33.856 1.00 35.88 171 HIS A C 1
ATOM 1327 O O . HIS A 1 171 ? -19.932 -0.183 -32.810 1.00 35.88 171 HIS A O 1
ATOM 1333 N N . GLU A 1 172 ? -19.296 1.439 -34.241 1.00 38.56 172 GLU A N 1
ATOM 1334 C CA . GLU A 1 172 ? -18.264 2.076 -33.416 1.00 38.56 172 GLU A CA 1
ATOM 1335 C C . GLU A 1 172 ? -18.924 2.696 -32.168 1.00 38.56 172 GLU A C 1
ATOM 1337 O O . GLU A 1 172 ? -19.345 3.854 -32.142 1.00 38.56 172 GLU A O 1
ATOM 1342 N N . HIS A 1 173 ? -19.099 1.898 -31.116 1.00 39.84 173 HIS A N 1
ATOM 1343 C CA . HIS A 1 173 ? -19.706 2.358 -29.874 1.00 39.84 173 HIS A CA 1
ATOM 1344 C C . HIS A 1 173 ? -18.679 3.132 -29.040 1.00 39.84 173 HIS A C 1
ATOM 1346 O O . HIS A 1 173 ? -17.990 2.569 -28.189 1.00 39.84 173 HIS A O 1
ATOM 1352 N N . ARG A 1 174 ? -18.612 4.453 -29.250 1.00 39.53 174 ARG A N 1
ATOM 1353 C CA . ARG A 1 174 ? -17.949 5.380 -28.321 1.00 39.53 174 ARG A CA 1
ATOM 1354 C C . ARG A 1 174 ? -18.774 5.503 -27.046 1.00 39.53 174 ARG A C 1
ATOM 1356 O O . ARG A 1 174 ? -19.873 6.056 -27.047 1.00 39.53 174 ARG A O 1
ATOM 1363 N N . TYR A 1 175 ? -18.236 5.004 -25.942 1.00 43.41 175 TYR A N 1
ATOM 1364 C CA . TYR A 1 175 ? -18.822 5.195 -24.619 1.00 43.41 175 TYR A CA 1
ATOM 1365 C C . TYR A 1 175 ? -18.227 6.451 -23.988 1.00 43.41 175 TYR A C 1
ATOM 1367 O O . TYR A 1 175 ? -17.058 6.461 -23.618 1.00 43.41 175 TYR A O 1
ATOM 1375 N N . TYR A 1 176 ? -19.037 7.502 -23.861 1.00 41.78 176 TYR A N 1
ATOM 1376 C CA . TYR A 1 176 ? -18.661 8.725 -23.155 1.00 41.78 176 TYR A CA 1
ATOM 1377 C C . TYR A 1 176 ? -18.991 8.580 -21.669 1.00 41.78 176 TYR A C 1
ATOM 1379 O O . TYR A 1 176 ? -20.158 8.431 -21.301 1.00 41.78 176 TYR A O 1
ATOM 1387 N N . PHE A 1 177 ? -17.977 8.637 -20.805 1.00 46.50 177 PHE A N 1
ATOM 1388 C CA . PHE A 1 177 ? -18.190 8.678 -19.356 1.00 46.50 177 PHE A CA 1
ATOM 1389 C C . PHE A 1 177 ? -18.152 10.131 -18.877 1.00 46.50 177 PHE A C 1
ATOM 1391 O O . PHE A 1 177 ? -17.104 10.776 -18.908 1.00 46.50 177 PHE A O 1
ATOM 1398 N N . SER A 1 178 ? -19.296 10.651 -18.436 1.00 42.41 178 SER A N 1
ATOM 1399 C CA . SER A 1 178 ? -19.388 11.938 -17.749 1.00 42.41 178 SER A CA 1
ATOM 1400 C C . SER A 1 178 ? -19.318 11.717 -16.238 1.00 42.41 178 SER A C 1
ATOM 1402 O O . SER A 1 178 ? -20.010 10.864 -15.677 1.00 42.41 178 SER A O 1
ATOM 1404 N N . PHE A 1 179 ? -18.469 12.481 -15.547 1.00 42.53 179 PHE A N 1
ATOM 1405 C CA . PHE A 1 179 ? -18.508 12.520 -14.089 1.00 42.53 179 PHE A CA 1
ATOM 1406 C C . PHE A 1 179 ? -19.825 13.182 -13.663 1.00 42.53 179 PHE A C 1
ATOM 1408 O O . PHE A 1 179 ? -20.081 14.319 -14.067 1.00 42.53 179 PHE A O 1
ATOM 1415 N N . PRO A 1 180 ? -20.679 12.525 -12.857 1.00 41.22 180 PRO A N 1
ATOM 1416 C CA . PRO A 1 180 ? -21.897 13.161 -12.386 1.00 41.22 180 PRO A CA 1
ATOM 1417 C C . PRO A 1 180 ? -21.529 14.361 -11.507 1.00 41.22 180 PRO A C 1
ATOM 1419 O O . PRO A 1 180 ? -20.937 14.208 -10.434 1.00 41.22 180 PRO A O 1
ATOM 1422 N N . GLY A 1 181 ? -21.895 15.561 -11.966 1.00 35.31 181 GLY A N 1
ATOM 1423 C CA . GLY A 1 181 ? -21.845 16.779 -11.166 1.00 35.31 181 GLY A CA 1
ATOM 1424 C C . GLY A 1 181 ? -22.627 16.573 -9.869 1.00 35.31 181 GLY A C 1
ATOM 1425 O O . GLY A 1 181 ? -23.792 16.173 -9.880 1.00 35.31 181 GLY A O 1
ATOM 1426 N N . ARG A 1 182 ? -21.968 16.788 -8.725 1.00 37.03 182 ARG A N 1
ATOM 1427 C CA . ARG A 1 182 ? -22.568 16.615 -7.396 1.00 37.03 182 ARG A CA 1
ATOM 1428 C C . ARG A 1 182 ? -23.713 17.610 -7.187 1.00 37.03 182 ARG A C 1
ATOM 1430 O O . ARG A 1 182 ? -23.476 18.744 -6.789 1.00 37.03 182 ARG A O 1
ATOM 1437 N N . SER A 1 183 ? -24.960 17.161 -7.318 1.00 34.19 183 SER A N 1
ATOM 1438 C CA . SER A 1 183 ? -26.090 17.814 -6.652 1.00 34.19 183 SER A CA 1
ATOM 1439 C C . SER A 1 183 ? -26.210 17.268 -5.224 1.00 34.19 183 SER A C 1
ATOM 1441 O O . SER A 1 183 ? -26.614 16.120 -5.015 1.00 34.19 183 SER A O 1
ATOM 1443 N N . HIS A 1 184 ? -25.856 18.078 -4.227 1.00 34.94 184 HIS A N 1
ATOM 1444 C CA . HIS A 1 184 ? -26.117 17.779 -2.820 1.00 34.94 184 HIS A CA 1
ATOM 1445 C C . HIS A 1 184 ? -27.635 17.763 -2.560 1.00 34.94 184 HIS A C 1
ATOM 1447 O O . HIS A 1 184 ? -28.274 18.808 -2.478 1.00 34.94 184 HIS A O 1
ATOM 1453 N N . ARG A 1 185 ? -28.230 16.576 -2.382 1.00 34.41 185 ARG A N 1
ATOM 1454 C CA . ARG A 1 185 ? -29.516 16.423 -1.682 1.00 34.41 185 ARG A CA 1
ATOM 1455 C C . ARG A 1 185 ? -29.378 15.404 -0.559 1.00 34.41 185 ARG A C 1
ATOM 1457 O O . ARG A 1 185 ? -29.114 14.226 -0.783 1.00 34.41 185 ARG A O 1
ATOM 1464 N N . HIS A 1 186 ? -29.566 15.889 0.663 1.00 37.81 186 HIS A N 1
ATOM 1465 C CA . HIS A 1 186 ? -29.603 15.100 1.886 1.00 37.81 186 HIS A CA 1
ATOM 1466 C C . HIS A 1 186 ? -30.808 14.144 1.899 1.00 37.81 186 HIS A C 1
ATOM 1468 O O . HIS A 1 186 ? -31.950 14.573 1.739 1.00 37.81 186 HIS A O 1
ATOM 1474 N N . ARG A 1 187 ? -30.571 12.855 2.180 1.00 36.38 187 ARG A N 1
ATOM 1475 C CA . ARG A 1 187 ? -31.576 11.950 2.765 1.00 36.38 187 ARG A CA 1
ATOM 1476 C C . ARG A 1 187 ? -30.968 11.192 3.959 1.00 36.38 187 ARG A C 1
ATOM 1478 O O . ARG A 1 187 ? -29.835 10.726 3.841 1.00 36.38 187 ARG A O 1
ATOM 1485 N N . PRO A 1 188 ? -31.661 11.082 5.111 1.00 51.88 188 PRO A N 1
ATOM 1486 C CA . PRO A 1 188 ? -31.013 10.790 6.387 1.00 51.88 188 PRO A CA 1
ATOM 1487 C C . PRO A 1 188 ? -31.108 9.318 6.841 1.00 51.88 188 PRO A C 1
ATOM 1489 O O . PRO A 1 188 ? -32.121 8.642 6.686 1.00 51.88 188 PRO A O 1
ATOM 1492 N N . LEU A 1 189 ? -30.019 8.854 7.465 1.00 49.88 189 LEU A N 1
ATOM 1493 C CA . LEU A 1 189 ? -29.954 8.159 8.766 1.00 49.88 189 LEU A CA 1
ATOM 1494 C C . LEU A 1 189 ? -31.005 7.077 9.118 1.00 49.88 189 LEU A C 1
ATOM 1496 O O . LEU A 1 189 ? -31.559 7.100 10.217 1.00 49.88 189 LEU A O 1
ATOM 1500 N N . ARG A 1 190 ? -31.224 6.052 8.282 1.00 43.78 190 ARG A N 1
ATOM 1501 C CA . ARG A 1 190 ? -31.912 4.813 8.738 1.00 43.78 190 ARG A CA 1
ATOM 1502 C C . ARG A 1 190 ? -31.066 3.536 8.748 1.00 43.78 190 ARG A C 1
ATOM 1504 O O . ARG A 1 190 ? -31.388 2.621 9.496 1.00 43.78 190 ARG A O 1
ATOM 1511 N N . ILE A 1 191 ? -29.935 3.494 8.042 1.00 48.56 191 ILE A N 1
ATOM 1512 C CA . ILE A 1 191 ? -29.093 2.281 7.940 1.00 48.56 191 ILE A CA 1
ATOM 1513 C C . ILE A 1 191 ? -28.024 2.194 9.056 1.00 48.56 191 ILE A C 1
ATOM 1515 O O . ILE A 1 191 ? -27.513 1.122 9.361 1.00 48.56 191 I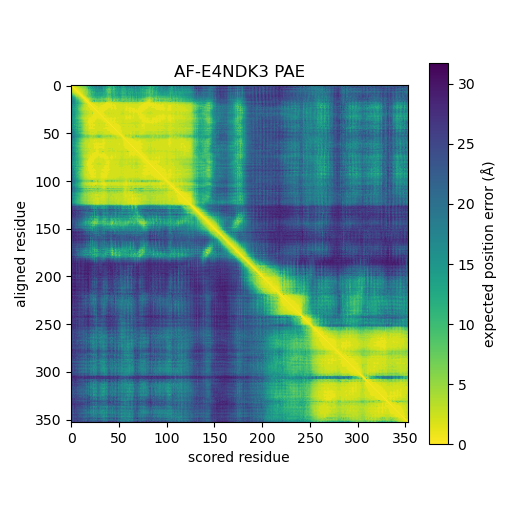LE A O 1
ATOM 1519 N N . LEU A 1 192 ? -27.739 3.290 9.770 1.00 47.34 192 LEU A N 1
ATOM 1520 C CA . LEU A 1 192 ? -26.704 3.322 10.821 1.00 47.34 192 LEU A CA 1
ATOM 1521 C C . LEU A 1 192 ? -27.139 2.755 12.189 1.00 47.34 192 LEU A C 1
ATOM 1523 O O . LEU A 1 192 ? -26.292 2.516 13.049 1.00 47.34 192 LEU A O 1
ATOM 1527 N N . ARG A 1 193 ? -28.436 2.500 12.416 1.00 44.91 193 ARG A N 1
ATOM 1528 C CA . ARG A 1 193 ? -28.947 2.101 13.744 1.00 44.91 193 ARG A CA 1
ATOM 1529 C C . ARG A 1 193 ? -28.941 0.582 13.986 1.00 44.91 193 ARG A C 1
ATOM 1531 O O . ARG A 1 193 ? -28.830 0.149 15.133 1.00 44.91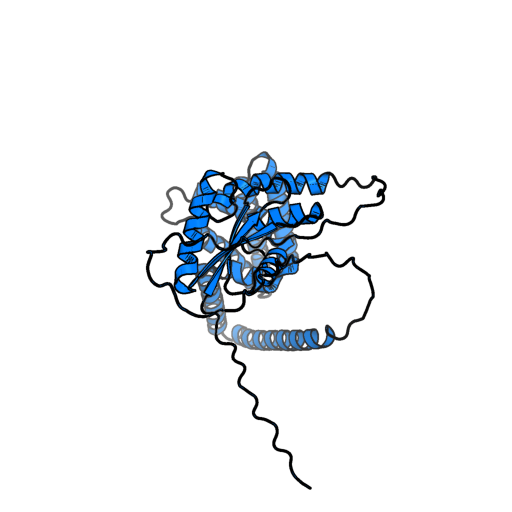 193 ARG A O 1
ATOM 1538 N N . THR A 1 194 ? -28.983 -0.229 12.929 1.00 46.94 194 THR A N 1
ATOM 1539 C CA . THR A 1 194 ? -28.965 -1.705 13.008 1.00 46.94 194 THR A CA 1
ATOM 1540 C C . THR A 1 194 ? -27.548 -2.287 13.080 1.00 46.94 194 THR A C 1
ATOM 1542 O O . THR A 1 194 ? -27.327 -3.286 13.759 1.00 46.94 194 THR A O 1
ATOM 1545 N N . GLY A 1 195 ? -26.550 -1.626 12.482 1.00 45.41 195 GLY A N 1
ATOM 1546 C CA . GLY A 1 195 ? -25.143 -2.040 12.600 1.00 45.41 195 GLY A CA 1
ATOM 1547 C C . GLY A 1 195 ? -24.529 -1.782 13.984 1.00 45.41 195 GLY A C 1
ATOM 1548 O O . GLY A 1 195 ? -23.659 -2.531 14.434 1.00 45.41 195 GLY A O 1
ATOM 1549 N N . LEU A 1 196 ? -24.995 -0.748 14.698 1.00 47.09 196 LEU A N 1
ATOM 1550 C CA . LEU A 1 196 ? -24.481 -0.420 16.032 1.00 47.09 196 LEU A CA 1
ATOM 1551 C C . LEU A 1 196 ? -24.897 -1.473 17.072 1.00 47.09 196 LEU A C 1
ATOM 1553 O O . LEU A 1 196 ? -24.062 -1.939 17.844 1.00 47.09 196 LEU A O 1
ATOM 1557 N N . SER A 1 197 ? -26.159 -1.899 17.070 1.00 53.97 197 SER A N 1
ATOM 1558 C CA . SER A 1 197 ? -26.715 -2.834 18.062 1.00 53.97 197 SER A CA 1
ATOM 1559 C C . SER A 1 197 ? -26.044 -4.218 18.022 1.00 53.97 197 SER A C 1
ATOM 1561 O O . SER A 1 197 ? -25.769 -4.792 19.079 1.00 53.97 197 SER A O 1
ATOM 1563 N N . TYR A 1 198 ? -25.653 -4.700 16.838 1.00 46.69 198 TYR A N 1
ATOM 1564 C CA . TYR A 1 198 ? -24.899 -5.952 16.685 1.00 46.69 198 TYR A CA 1
ATOM 1565 C C . TYR A 1 198 ? -23.460 -5.854 17.231 1.00 46.69 198 TYR A C 1
ATOM 1567 O O . TYR A 1 198 ? -22.977 -6.763 17.914 1.00 46.69 198 TYR A O 1
ATOM 1575 N N . ARG A 1 199 ? -22.780 -4.716 17.014 1.00 52.22 199 ARG A N 1
ATOM 1576 C CA . ARG A 1 199 ? -21.415 -4.472 17.525 1.00 52.22 199 ARG A CA 1
ATOM 1577 C C . ARG A 1 199 ? -21.379 -4.327 19.050 1.00 52.22 199 ARG A C 1
ATOM 1579 O O . ARG A 1 199 ? -20.459 -4.845 19.686 1.00 52.22 199 ARG A O 1
ATOM 1586 N N . TRP A 1 200 ? -22.392 -3.699 19.651 1.00 59.75 200 TRP A N 1
ATOM 1587 C CA . TRP A 1 200 ? -22.503 -3.572 21.111 1.00 59.75 200 TRP A CA 1
ATOM 1588 C C . TRP A 1 200 ? -22.786 -4.918 21.804 1.00 59.75 200 TRP A C 1
ATOM 1590 O O . TRP A 1 200 ? -22.210 -5.194 22.861 1.00 59.75 200 TRP A O 1
ATOM 1600 N N . GLY A 1 201 ? -23.599 -5.792 21.197 1.00 70.38 201 GLY A N 1
ATOM 1601 C CA . GLY A 1 201 ? -23.872 -7.141 21.712 1.00 70.38 201 GLY A CA 1
ATOM 1602 C C . GLY A 1 201 ? -22.641 -8.057 21.711 1.00 70.38 201 GLY A C 1
ATOM 1603 O O . GLY A 1 201 ? -22.367 -8.743 22.705 1.00 70.38 201 GLY A O 1
ATOM 1604 N N . TRP A 1 202 ? -21.844 -8.015 20.637 1.00 72.75 202 TRP A N 1
ATOM 1605 C CA . TRP A 1 202 ? -20.596 -8.779 20.533 1.00 72.75 202 TRP A CA 1
ATOM 1606 C C . TRP A 1 202 ? -19.547 -8.300 21.545 1.00 72.75 202 TRP A C 1
ATOM 1608 O O . TRP A 1 202 ? -19.025 -9.102 22.322 1.00 72.75 202 TRP A O 1
ATOM 1618 N N . ALA A 1 203 ? -19.312 -6.986 21.635 1.00 57.38 203 ALA A N 1
ATOM 1619 C CA . ALA A 1 203 ? -18.347 -6.416 22.577 1.00 57.38 203 ALA A CA 1
ATOM 1620 C C . ALA A 1 203 ? -18.709 -6.715 24.046 1.00 57.38 203 ALA A C 1
ATOM 1622 O O . ALA A 1 203 ? -17.831 -7.030 24.856 1.00 57.38 203 ALA A O 1
ATOM 1623 N N . ARG A 1 204 ? -20.003 -6.679 24.401 1.00 71.44 204 ARG A N 1
ATOM 1624 C CA . ARG A 1 204 ? -20.484 -7.035 25.748 1.00 71.44 204 ARG A CA 1
ATOM 1625 C C . ARG A 1 204 ? -20.292 -8.526 26.048 1.00 71.44 204 ARG A C 1
ATOM 1627 O O . ARG A 1 204 ? -19.872 -8.867 27.154 1.00 71.44 204 ARG A O 1
ATOM 1634 N N . SER A 1 205 ? -20.521 -9.398 25.066 1.00 69.94 205 SER A N 1
ATOM 1635 C CA . SER A 1 205 ? -20.320 -10.849 25.197 1.00 69.94 205 SER A CA 1
ATOM 1636 C C . SER A 1 205 ? -18.845 -11.219 25.362 1.00 69.94 205 SER A C 1
ATOM 1638 O O . SER A 1 205 ? -18.506 -11.998 26.257 1.00 69.94 205 SER A O 1
ATOM 1640 N N . VAL A 1 206 ? -17.954 -10.608 24.575 1.00 66.25 206 VAL A N 1
ATOM 1641 C CA . VAL A 1 206 ? -16.499 -10.783 24.711 1.00 66.25 206 VAL A CA 1
ATOM 1642 C C . VAL A 1 206 ? -16.035 -10.299 26.086 1.00 66.25 206 VAL A C 1
ATOM 1644 O O . VAL A 1 206 ? -15.357 -11.043 26.790 1.00 66.25 206 VAL A O 1
ATOM 1647 N N . ARG A 1 207 ? -16.485 -9.117 26.535 1.00 73.75 207 ARG A N 1
ATOM 1648 C CA . ARG A 1 207 ? -16.143 -8.548 27.853 1.00 73.75 207 ARG A CA 1
ATOM 1649 C C . ARG A 1 207 ? -16.590 -9.431 29.029 1.00 73.75 207 ARG A C 1
ATOM 1651 O O . ARG A 1 207 ? -15.903 -9.495 30.047 1.00 73.75 207 ARG A O 1
ATOM 1658 N N . LEU A 1 208 ? -17.739 -10.101 28.928 1.00 74.44 208 LEU A N 1
ATOM 1659 C CA . LEU A 1 208 ? -18.231 -10.995 29.984 1.00 74.44 208 LEU A CA 1
ATOM 1660 C C . LEU A 1 208 ? -17.481 -12.334 30.010 1.00 74.44 208 LEU A C 1
ATOM 1662 O O . LEU A 1 208 ? -17.152 -12.817 31.098 1.00 74.44 208 LEU A O 1
ATOM 1666 N N . ARG A 1 209 ? -17.166 -12.908 28.840 1.00 76.94 209 ARG A N 1
ATOM 1667 C CA . ARG A 1 209 ? -16.375 -14.148 28.736 1.00 76.94 209 ARG A CA 1
ATOM 1668 C C . ARG A 1 209 ? -14.943 -13.938 29.223 1.00 76.94 209 ARG A C 1
ATOM 1670 O O . ARG A 1 209 ? -14.471 -14.734 30.033 1.00 76.94 209 ARG A O 1
ATOM 1677 N N . THR A 1 210 ? -14.305 -12.828 28.850 1.00 71.25 210 THR A N 1
ATOM 1678 C CA . THR A 1 210 ? -12.968 -12.479 29.353 1.00 71.25 210 THR A CA 1
ATOM 1679 C C . THR A 1 210 ? -12.982 -12.245 30.861 1.00 71.25 210 THR A C 1
ATOM 1681 O O . THR A 1 210 ? -12.145 -12.804 31.558 1.00 71.25 210 THR A O 1
ATOM 1684 N N . ARG A 1 211 ? -13.982 -11.547 31.421 1.00 74.62 211 ARG A N 1
ATOM 1685 C CA . ARG A 1 211 ? -14.110 -11.373 32.885 1.00 74.62 211 ARG A CA 1
ATOM 1686 C C . ARG A 1 211 ? -14.325 -12.678 33.661 1.00 74.62 211 ARG A C 1
ATOM 1688 O O . ARG A 1 211 ? -13.896 -12.760 34.813 1.00 74.62 211 ARG A O 1
ATOM 1695 N N . ARG A 1 212 ? -15.020 -13.677 33.101 1.00 76.19 212 ARG A N 1
ATOM 1696 C CA . ARG A 1 212 ? -15.169 -15.005 33.737 1.00 76.19 212 ARG A CA 1
ATOM 1697 C C . ARG A 1 212 ? -13.872 -15.804 33.672 1.00 76.19 212 ARG A C 1
ATOM 1699 O O . ARG A 1 212 ? -13.420 -16.259 34.718 1.00 76.19 212 ARG A O 1
ATOM 1706 N N . ALA A 1 213 ? -13.252 -15.896 32.495 1.00 68.62 213 ALA A N 1
ATOM 1707 C CA . ALA A 1 213 ? -11.947 -16.540 32.333 1.00 68.62 213 ALA A CA 1
ATOM 1708 C C . ALA A 1 213 ? -10.905 -15.925 33.283 1.00 68.62 213 ALA A C 1
ATOM 1710 O O . ALA A 1 213 ? -10.154 -16.636 33.940 1.00 68.62 213 ALA A O 1
ATOM 1711 N N . TRP A 1 214 ? -10.948 -14.603 33.452 1.00 61.66 214 TRP A N 1
ATOM 1712 C CA . TRP A 1 214 ? -10.028 -13.873 34.314 1.00 61.66 214 TRP A CA 1
ATOM 1713 C C . TRP A 1 214 ? -10.276 -14.080 35.813 1.00 61.66 214 TRP A C 1
ATOM 1715 O O . TRP A 1 214 ? -9.330 -14.219 36.583 1.00 61.66 214 TRP A O 1
ATOM 1725 N N . ARG A 1 215 ? -11.540 -14.165 36.256 1.00 76.81 215 ARG A N 1
ATOM 1726 C CA . ARG A 1 215 ? -11.852 -14.530 37.652 1.00 76.81 215 ARG A CA 1
ATOM 1727 C C . ARG A 1 215 ? -11.379 -15.942 37.999 1.00 76.81 215 ARG A C 1
ATOM 1729 O O . ARG A 1 215 ? -10.928 -16.154 39.120 1.00 76.81 215 ARG A O 1
ATOM 1736 N N . ASN A 1 216 ? -11.434 -16.864 37.040 1.00 68.81 216 ASN A N 1
ATOM 1737 C CA . ASN A 1 216 ? -10.922 -18.222 37.209 1.00 68.81 216 ASN A CA 1
ATOM 1738 C C . ASN A 1 216 ? -9.385 -18.257 37.190 1.00 68.81 216 ASN A C 1
ATOM 1740 O O . ASN A 1 216 ? -8.790 -18.905 38.043 1.00 68.81 216 ASN A O 1
ATOM 1744 N N . ALA A 1 217 ? -8.739 -17.485 36.308 1.00 62.75 217 ALA A N 1
ATOM 1745 C CA . ALA A 1 217 ? -7.282 -17.338 36.272 1.00 62.75 217 ALA A CA 1
ATOM 1746 C C . ALA A 1 217 ? -6.711 -16.732 37.565 1.00 62.75 217 ALA A C 1
ATOM 1748 O O . ALA A 1 217 ? -5.649 -17.133 38.024 1.00 62.75 217 ALA A O 1
ATOM 1749 N N . LYS A 1 218 ? -7.442 -15.815 38.213 1.00 64.94 218 LYS A N 1
ATOM 1750 C CA . LYS A 1 218 ? -7.024 -15.226 39.495 1.00 64.94 218 LYS A CA 1
ATOM 1751 C C . LYS A 1 218 ? -7.031 -16.229 40.658 1.00 64.94 218 LYS A C 1
ATOM 1753 O O . LYS A 1 218 ? -6.345 -16.009 41.647 1.00 64.94 218 LYS A O 1
ATOM 1758 N N . ARG A 1 219 ? -7.820 -17.304 40.554 1.00 83.44 219 ARG A N 1
ATOM 1759 C CA . ARG A 1 219 ? -7.901 -18.374 41.562 1.00 83.44 219 ARG A CA 1
ATOM 1760 C C . ARG A 1 219 ? -6.994 -19.560 41.247 1.00 83.44 219 ARG A C 1
ATOM 1762 O O . ARG A 1 219 ? -6.806 -20.403 42.112 1.00 83.44 219 ARG A O 1
ATOM 1769 N N . ASN A 1 220 ? -6.458 -19.638 40.029 1.00 81.00 220 ASN A N 1
ATOM 1770 C CA . ASN A 1 220 ? -5.654 -20.769 39.595 1.00 81.00 220 ASN A CA 1
ATOM 1771 C C . ASN A 1 220 ? -4.465 -20.288 38.735 1.00 81.00 220 ASN A C 1
ATOM 1773 O O . ASN A 1 220 ? -4.670 -19.925 37.571 1.00 81.00 220 ASN A O 1
ATOM 1777 N N . PRO A 1 221 ? -3.227 -20.288 39.269 1.00 74.06 221 PRO A N 1
ATOM 1778 C CA . PRO A 1 221 ? -2.046 -19.802 38.551 1.00 74.06 221 PRO A CA 1
ATOM 1779 C C . PRO A 1 221 ? -1.779 -20.582 37.255 1.00 74.06 221 PRO A C 1
ATOM 1781 O O . PRO A 1 221 ? -1.304 -20.000 36.280 1.00 74.06 221 PRO A O 1
ATOM 1784 N N . LEU A 1 222 ? -2.180 -21.857 37.187 1.00 74.00 222 LEU A N 1
ATOM 1785 C CA . LEU A 1 222 ? -2.079 -22.669 35.970 1.00 74.00 222 LEU A CA 1
ATOM 1786 C C . LEU A 1 222 ? -3.010 -22.163 34.861 1.00 74.00 222 LEU A C 1
ATOM 1788 O O . LEU A 1 222 ? -2.635 -22.152 33.692 1.00 74.00 222 LEU A O 1
ATOM 1792 N N . ALA A 1 223 ? -4.201 -21.670 35.211 1.00 69.75 223 ALA A N 1
ATOM 1793 C CA . ALA A 1 223 ? -5.118 -21.078 34.239 1.00 69.75 223 ALA A CA 1
ATOM 1794 C C . ALA A 1 223 ? -4.606 -19.722 33.721 1.00 69.75 223 ALA A C 1
ATOM 1796 O O . ALA A 1 223 ? -4.801 -19.402 32.550 1.00 69.75 223 ALA A O 1
ATOM 1797 N N . ALA A 1 224 ? -3.913 -18.941 34.556 1.00 67.19 224 ALA A N 1
ATOM 1798 C CA . ALA A 1 224 ? -3.243 -17.719 34.112 1.00 67.19 224 ALA A CA 1
ATOM 1799 C C . ALA A 1 224 ? -2.083 -18.025 33.148 1.00 67.19 224 ALA A C 1
ATOM 1801 O O . ALA A 1 224 ? -1.990 -17.396 32.092 1.00 67.19 224 ALA A O 1
ATOM 1802 N N . ALA A 1 225 ? -1.258 -19.027 33.469 1.00 70.06 225 ALA A N 1
ATOM 1803 C CA . ALA A 1 225 ? -0.172 -19.490 32.607 1.00 70.06 225 ALA A CA 1
ATOM 1804 C C . ALA A 1 225 ? -0.692 -20.026 31.262 1.00 70.06 225 ALA A C 1
ATOM 1806 O O . ALA A 1 225 ? -0.163 -19.664 30.214 1.00 70.06 225 ALA A O 1
ATOM 1807 N N . ALA A 1 226 ? -1.780 -20.803 31.265 1.00 73.31 226 ALA A N 1
ATOM 1808 C CA . ALA A 1 226 ? -2.400 -21.316 30.044 1.00 73.31 226 ALA A CA 1
ATOM 1809 C C . ALA A 1 226 ? -2.944 -20.194 29.143 1.00 73.31 226 ALA A C 1
ATOM 1811 O O . ALA A 1 226 ? -2.740 -20.216 27.932 1.00 73.31 226 ALA A O 1
ATOM 1812 N N . VAL A 1 227 ? -3.595 -19.174 29.717 1.00 72.12 227 VAL A N 1
ATOM 1813 C CA . VAL A 1 227 ? -4.074 -18.012 28.947 1.00 72.12 227 VAL A CA 1
ATOM 1814 C C . VAL A 1 227 ? -2.902 -17.223 28.364 1.00 72.12 227 VAL A C 1
ATOM 1816 O O . VAL A 1 227 ? -2.956 -16.841 27.197 1.00 72.12 227 VAL A O 1
ATOM 1819 N N . ALA A 1 228 ? -1.834 -17.014 29.137 1.00 72.62 228 ALA A N 1
ATOM 1820 C CA . ALA A 1 228 ? -0.625 -16.357 28.650 1.00 72.62 228 ALA A CA 1
ATOM 1821 C C . ALA A 1 228 ? 0.035 -17.149 27.508 1.00 72.62 228 ALA A C 1
ATOM 1823 O O . ALA A 1 228 ? 0.378 -16.558 26.488 1.00 72.62 228 ALA A O 1
ATOM 1824 N N . ALA A 1 229 ? 0.131 -18.477 27.630 1.00 71.75 229 ALA A N 1
ATOM 1825 C CA . ALA A 1 229 ? 0.678 -19.354 26.597 1.00 71.75 229 ALA A CA 1
ATOM 1826 C C . ALA A 1 229 ? -0.158 -19.334 25.306 1.00 71.75 229 ALA A C 1
ATOM 1828 O O . ALA A 1 229 ? 0.402 -19.280 24.214 1.00 71.75 229 ALA A O 1
ATOM 1829 N N . VAL A 1 230 ? -1.492 -19.307 25.408 1.00 76.50 230 VAL A N 1
ATOM 1830 C CA . VAL A 1 230 ? -2.381 -19.188 24.239 1.00 76.50 230 VAL A CA 1
ATOM 1831 C C . VAL A 1 230 ? -2.237 -17.822 23.574 1.00 76.50 230 VAL A C 1
ATOM 1833 O O . VAL A 1 230 ? -2.134 -17.752 22.352 1.00 76.50 230 VAL A O 1
ATOM 1836 N N . VAL A 1 231 ? -2.197 -16.734 24.349 1.00 75.06 231 VAL A N 1
ATOM 1837 C CA . VAL A 1 231 ? -1.988 -15.381 23.806 1.00 75.06 231 VAL A CA 1
ATOM 1838 C C . VAL A 1 231 ? -0.629 -15.289 23.119 1.00 75.06 231 VAL A C 1
ATOM 1840 O O . VAL A 1 231 ? -0.563 -14.824 21.984 1.00 75.06 231 VAL A O 1
ATOM 1843 N N . LEU A 1 232 ? 0.431 -15.798 23.750 1.00 74.44 232 LEU A N 1
ATOM 1844 C CA . LEU A 1 232 ? 1.768 -15.850 23.166 1.00 74.44 232 LEU A CA 1
ATOM 1845 C C . LEU A 1 232 ? 1.784 -16.689 21.881 1.00 74.44 232 LEU A C 1
ATOM 1847 O O . LEU A 1 232 ? 2.287 -16.226 20.865 1.00 74.44 232 LEU A O 1
ATOM 1851 N N . GLY A 1 233 ? 1.169 -17.874 21.884 1.00 73.69 233 GLY A N 1
ATOM 1852 C CA . GLY A 1 233 ? 1.066 -18.734 20.703 1.00 73.69 233 GLY A CA 1
ATOM 1853 C C . GLY A 1 233 ? 0.293 -18.084 19.551 1.00 73.69 233 GLY A C 1
ATOM 1854 O O . GLY A 1 233 ? 0.690 -18.211 18.395 1.00 73.69 233 GLY A O 1
ATOM 1855 N N . VAL A 1 234 ? -0.775 -17.334 19.845 1.00 72.75 234 VAL A N 1
ATOM 1856 C CA . VAL A 1 234 ? -1.519 -16.557 18.840 1.00 72.75 234 VAL A CA 1
ATOM 1857 C C . VAL A 1 234 ? -0.677 -15.401 18.306 1.00 72.75 234 VAL A C 1
ATOM 1859 O O . VAL A 1 234 ? -0.645 -15.208 17.095 1.00 72.75 234 VAL A O 1
ATOM 1862 N N . LEU A 1 235 ? 0.029 -14.665 19.168 1.00 67.69 235 LEU A N 1
ATOM 1863 C CA . LEU A 1 235 ? 0.915 -13.571 18.756 1.00 67.69 235 LEU A CA 1
ATOM 1864 C C . LEU A 1 235 ? 2.060 -14.079 17.871 1.00 67.69 235 LEU A C 1
ATOM 1866 O O . LEU A 1 235 ? 2.279 -13.528 16.795 1.00 67.69 235 LEU A O 1
ATOM 1870 N N . VAL A 1 236 ? 2.714 -15.177 18.263 1.00 69.94 236 VAL A N 1
ATOM 1871 C CA . VAL A 1 236 ? 3.755 -15.848 17.468 1.00 69.94 236 VAL A CA 1
ATOM 1872 C C . VAL A 1 236 ? 3.187 -16.317 16.129 1.00 69.94 236 VAL A C 1
ATOM 1874 O O . VAL A 1 236 ? 3.766 -16.037 15.084 1.00 69.94 236 VAL A O 1
ATOM 1877 N N . LYS A 1 237 ? 2.015 -16.961 16.119 1.00 68.88 237 LYS A N 1
ATOM 1878 C CA . LYS A 1 237 ? 1.369 -17.407 14.876 1.00 68.88 237 LYS A CA 1
ATOM 1879 C C . LYS A 1 237 ? 1.007 -16.236 13.959 1.00 68.88 237 LYS A C 1
ATOM 1881 O O . LYS A 1 237 ? 1.200 -16.336 12.751 1.00 68.88 237 LYS A O 1
ATOM 1886 N N . VAL A 1 238 ? 0.499 -15.128 14.500 1.00 62.16 238 VAL A N 1
ATOM 1887 C CA . VAL A 1 238 ? 0.181 -13.908 13.737 1.00 62.16 238 VAL A CA 1
ATOM 1888 C C . VAL A 1 238 ? 1.448 -13.282 13.156 1.00 62.16 238 VAL A C 1
ATOM 1890 O O . VAL A 1 238 ? 1.453 -12.923 11.979 1.00 62.16 238 VAL A O 1
ATOM 1893 N N . ALA A 1 239 ? 2.526 -13.214 13.938 1.00 60.56 239 ALA A N 1
ATOM 1894 C CA . ALA A 1 239 ? 3.818 -12.719 13.480 1.00 60.56 239 ALA A CA 1
ATOM 1895 C C . ALA A 1 239 ? 4.406 -13.587 12.353 1.00 60.56 239 ALA A C 1
ATOM 1897 O O . ALA A 1 239 ? 4.857 -13.051 11.345 1.00 60.56 239 ALA A O 1
ATOM 1898 N N . LEU A 1 240 ? 4.322 -14.916 12.471 1.00 61.59 240 LEU A N 1
ATOM 1899 C CA . LEU A 1 240 ? 4.829 -15.860 11.468 1.00 61.59 240 LEU A CA 1
ATOM 1900 C C . LEU A 1 240 ? 4.015 -15.882 10.165 1.00 61.59 240 LEU A C 1
ATOM 1902 O O . LEU A 1 240 ? 4.532 -16.278 9.128 1.00 61.59 240 LEU A O 1
ATOM 1906 N N . THR A 1 241 ? 2.742 -15.480 10.195 1.00 65.94 241 THR A N 1
ATOM 1907 C CA . THR A 1 241 ? 1.829 -15.599 9.039 1.00 65.94 241 THR A CA 1
ATOM 1908 C C . THR A 1 241 ? 1.627 -14.297 8.260 1.00 65.94 241 THR A C 1
ATOM 1910 O O . THR A 1 241 ? 0.855 -14.281 7.299 1.00 65.94 241 THR A O 1
ATOM 1913 N N . GLY A 1 242 ? 2.267 -13.188 8.655 1.00 57.47 242 GLY A N 1
ATOM 1914 C CA . GLY A 1 242 ? 2.079 -11.885 7.994 1.00 57.47 242 GLY A CA 1
ATOM 1915 C C . GLY A 1 242 ? 0.659 -11.312 8.145 1.00 57.47 242 GLY A C 1
ATOM 1916 O O . GLY A 1 242 ? 0.255 -10.391 7.434 1.00 57.47 242 GLY A O 1
ATOM 1917 N N . LEU A 1 243 ? -0.117 -11.840 9.094 1.00 55.03 243 LEU A N 1
ATOM 1918 C CA . LEU A 1 243 ? -1.484 -11.419 9.393 1.00 55.03 243 LEU A CA 1
ATOM 1919 C C . LEU A 1 243 ? -1.654 -9.951 9.853 1.00 55.03 243 LEU A C 1
ATOM 1921 O O . LEU A 1 243 ? -2.744 -9.428 9.607 1.00 55.03 243 LEU A O 1
ATOM 1925 N N . PRO A 1 244 ? -0.662 -9.244 10.448 1.00 58.31 244 PRO A N 1
ATOM 1926 C CA . PRO A 1 244 ? -0.837 -7.849 10.858 1.00 58.31 244 PRO A CA 1
ATOM 1927 C C . PRO A 1 244 ? -1.223 -6.935 9.696 1.00 58.31 244 PRO A C 1
ATOM 1929 O O . PRO A 1 244 ? -2.091 -6.083 9.846 1.00 58.31 244 PRO A O 1
ATOM 1932 N N . GLU A 1 245 ? -0.654 -7.159 8.513 1.00 56.78 245 GLU A N 1
ATOM 1933 C CA . GLU A 1 245 ? -0.845 -6.285 7.356 1.00 56.78 245 GLU A CA 1
ATOM 1934 C C . GLU A 1 245 ? -2.225 -6.478 6.702 1.00 56.78 245 GLU A C 1
ATOM 1936 O O . GLU A 1 245 ? -2.852 -5.526 6.232 1.00 56.78 245 GLU A O 1
ATOM 1941 N N . LYS A 1 246 ? -2.749 -7.711 6.719 1.00 59.44 246 LYS A N 1
ATOM 1942 C CA . LYS A 1 246 ? -4.111 -8.024 6.252 1.00 59.44 246 LYS A CA 1
ATOM 1943 C C . LYS A 1 246 ? -5.167 -7.613 7.281 1.00 59.44 246 LYS A C 1
ATOM 1945 O O . LYS A 1 246 ? -6.218 -7.099 6.909 1.00 59.44 246 LYS A O 1
ATOM 1950 N N . PHE A 1 247 ? -4.884 -7.791 8.571 1.00 58.06 247 PHE A N 1
ATOM 1951 C CA . PHE A 1 247 ? -5.789 -7.427 9.663 1.00 58.06 247 PHE A CA 1
ATOM 1952 C C . PHE A 1 247 ? -5.890 -5.905 9.858 1.00 58.06 247 PHE A C 1
ATOM 1954 O O . PHE A 1 247 ? -6.996 -5.385 10.011 1.00 58.06 247 PHE A O 1
ATOM 1961 N N . ALA A 1 248 ? -4.774 -5.171 9.770 1.00 56.00 248 ALA A N 1
ATOM 1962 C CA . ALA A 1 248 ? -4.758 -3.705 9.797 1.00 56.00 248 ALA A CA 1
ATOM 1963 C C . ALA A 1 248 ? -5.555 -3.110 8.625 1.00 56.00 248 ALA A C 1
ATOM 1965 O O . ALA A 1 248 ? -6.373 -2.210 8.829 1.00 56.00 248 ALA A O 1
ATOM 1966 N N . ARG A 1 249 ? -5.406 -3.681 7.418 1.00 57.88 249 ARG A N 1
ATOM 1967 C CA . ARG A 1 249 ? -6.211 -3.309 6.243 1.00 57.88 249 ARG A CA 1
ATOM 1968 C C . ARG A 1 249 ? -7.703 -3.617 6.426 1.00 57.88 249 ARG A C 1
ATOM 1970 O O . ARG A 1 249 ? -8.541 -2.802 6.048 1.00 57.88 249 ARG A O 1
ATOM 1977 N N . ALA A 1 250 ? -8.045 -4.753 7.036 1.00 59.12 250 ALA A N 1
ATOM 1978 C CA . ALA A 1 250 ? -9.431 -5.197 7.188 1.00 59.12 250 ALA A CA 1
ATOM 1979 C C . ALA A 1 250 ? -10.211 -4.480 8.307 1.00 59.12 250 ALA A C 1
ATOM 1981 O O . ALA A 1 250 ? -11.403 -4.218 8.150 1.00 59.12 250 ALA A O 1
ATOM 1982 N N . CYS A 1 251 ? -9.585 -4.164 9.444 1.00 52.78 251 CYS A N 1
ATOM 1983 C CA . CYS A 1 251 ? -10.315 -3.682 10.622 1.00 52.78 251 CYS A CA 1
ATOM 1984 C C . CYS A 1 251 ? -10.386 -2.144 10.753 1.00 52.78 251 CYS A C 1
ATOM 1986 O O . CYS A 1 251 ? -11.174 -1.662 11.567 1.00 52.78 251 CYS A O 1
ATOM 1988 N N . TRP A 1 252 ? -9.591 -1.373 9.995 1.00 58.12 252 TRP A N 1
ATOM 1989 C CA . TRP A 1 252 ? -9.352 0.055 10.281 1.00 58.12 252 TRP A CA 1
ATOM 1990 C C . TRP A 1 252 ? -9.393 0.982 9.045 1.00 58.12 252 TRP A C 1
ATOM 1992 O O . TRP A 1 252 ? -8.769 2.031 9.060 1.00 58.12 252 TRP A O 1
ATOM 2002 N N . SER A 1 253 ? -10.118 0.665 7.967 1.00 64.31 253 SER A N 1
ATOM 2003 C CA . SER A 1 253 ? -9.875 1.283 6.641 1.00 64.31 253 SER A CA 1
ATOM 2004 C C . SER A 1 253 ? -9.843 2.829 6.528 1.00 64.31 253 SER A C 1
ATOM 2006 O O . SER A 1 253 ? -9.035 3.317 5.738 1.00 64.31 253 SER A O 1
ATOM 2008 N N . PRO A 1 254 ? -10.604 3.658 7.276 1.00 69.94 254 PRO A N 1
ATOM 2009 C CA . PRO A 1 254 ? -10.433 5.113 7.196 1.00 69.94 254 PRO A CA 1
ATOM 2010 C C . PRO A 1 254 ? -9.266 5.607 8.059 1.00 69.94 254 PRO A C 1
ATOM 2012 O O . PRO A 1 254 ? -8.442 6.380 7.589 1.00 69.94 254 PRO A O 1
ATOM 2015 N N . LEU A 1 255 ? -9.175 5.129 9.303 1.00 65.56 255 LEU A N 1
ATOM 2016 C CA . LEU A 1 255 ? -8.179 5.576 10.279 1.00 65.56 255 LEU A CA 1
ATOM 2017 C C . LEU A 1 255 ? -6.782 5.015 9.974 1.00 65.56 255 LEU A C 1
ATOM 2019 O O . LEU A 1 255 ? -5.794 5.725 10.109 1.00 65.56 255 LEU A O 1
ATOM 2023 N N . ALA A 1 256 ? -6.696 3.772 9.497 1.00 67.44 256 ALA A N 1
ATOM 2024 C CA . ALA A 1 256 ? -5.449 3.140 9.077 1.00 67.44 256 ALA A CA 1
ATOM 2025 C C . ALA A 1 256 ? -4.779 3.911 7.944 1.00 67.44 256 ALA A C 1
ATOM 2027 O O . ALA A 1 256 ? -3.569 4.046 7.963 1.00 67.44 256 ALA A O 1
ATOM 2028 N N . ARG A 1 257 ? -5.534 4.482 6.998 1.00 72.81 257 ARG A N 1
ATOM 2029 C CA . ARG A 1 257 ? -4.932 5.282 5.917 1.00 72.81 257 ARG A CA 1
ATOM 2030 C C . ARG A 1 257 ? -4.155 6.493 6.433 1.00 72.81 257 ARG A C 1
ATOM 2032 O O . ARG A 1 257 ? -3.183 6.885 5.805 1.00 72.81 257 ARG A O 1
ATOM 2039 N N . HIS A 1 258 ? -4.553 7.046 7.576 1.00 79.25 258 HIS A N 1
ATOM 2040 C CA . HIS A 1 258 ? -3.853 8.167 8.202 1.00 79.25 258 HIS A CA 1
ATOM 2041 C C . HIS A 1 258 ? -2.813 7.716 9.233 1.00 79.25 258 HIS A C 1
ATOM 2043 O O . HIS A 1 258 ? -1.779 8.358 9.371 1.00 79.25 258 HIS A O 1
ATOM 2049 N N . LEU A 1 259 ? -3.058 6.608 9.942 1.00 76.62 259 LEU A N 1
ATOM 2050 C CA . LEU A 1 259 ? -2.125 6.088 10.942 1.00 76.62 259 LEU A CA 1
ATOM 2051 C C . LEU A 1 259 ? -0.964 5.298 10.336 1.00 76.62 259 LEU A C 1
ATOM 2053 O O . LEU A 1 259 ? 0.105 5.306 10.926 1.00 76.62 259 LEU A O 1
ATOM 2057 N N . LEU A 1 260 ? -1.140 4.627 9.195 1.00 80.06 260 LEU A N 1
ATOM 2058 C CA . LEU A 1 260 ? -0.087 3.811 8.579 1.00 80.06 260 LEU A CA 1
ATOM 2059 C C . LEU A 1 260 ? 1.169 4.638 8.265 1.00 80.06 260 LEU A C 1
ATOM 2061 O O . LEU A 1 260 ? 2.222 4.251 8.761 1.00 80.06 260 LEU A O 1
ATOM 2065 N N . PRO A 1 261 ? 1.080 5.814 7.606 1.00 84.69 261 PRO A N 1
ATOM 2066 C CA . PRO A 1 261 ? 2.257 6.661 7.409 1.00 84.69 261 PRO A CA 1
ATOM 2067 C C . PRO A 1 261 ? 2.925 7.082 8.725 1.00 84.69 261 PRO A C 1
ATOM 2069 O O . PRO A 1 261 ? 4.144 7.148 8.807 1.00 84.69 261 PRO A O 1
ATOM 2072 N N . VAL A 1 262 ? 2.135 7.333 9.777 1.00 85.06 262 VAL A N 1
ATOM 2073 C CA . VAL A 1 262 ? 2.645 7.699 11.112 1.00 85.06 262 VAL A CA 1
ATOM 2074 C C . VAL A 1 262 ? 3.305 6.512 11.818 1.00 85.06 262 VAL A C 1
ATOM 2076 O O . VAL A 1 262 ? 4.241 6.695 12.582 1.00 85.06 262 VAL A O 1
ATOM 2079 N N . LEU A 1 263 ? 2.841 5.287 11.589 1.00 86.88 263 LEU A N 1
ATOM 2080 C CA . LEU A 1 263 ? 3.503 4.091 12.107 1.00 86.88 263 LEU A CA 1
ATOM 2081 C C . LEU A 1 263 ? 4.789 3.796 11.329 1.00 86.88 263 LEU A C 1
ATOM 2083 O O . LEU A 1 263 ? 5.768 3.350 11.928 1.00 86.88 263 LEU A O 1
ATOM 2087 N N . ASP A 1 264 ? 4.816 4.098 10.032 1.00 88.00 264 ASP A N 1
ATOM 2088 C CA . ASP A 1 264 ? 6.004 3.936 9.193 1.00 88.00 264 ASP A CA 1
ATOM 2089 C C . ASP A 1 264 ? 7.142 4.880 9.610 1.00 88.00 264 ASP A C 1
ATOM 2091 O O . ASP A 1 264 ? 8.305 4.486 9.513 1.00 88.00 264 ASP A O 1
ATOM 2095 N N . THR A 1 265 ? 6.843 6.061 10.176 1.00 90.56 265 THR A N 1
ATOM 2096 C CA . THR A 1 265 ? 7.884 6.942 10.750 1.00 90.56 265 THR A CA 1
ATOM 2097 C C . THR A 1 265 ? 8.592 6.334 11.961 1.00 90.56 265 THR A C 1
ATOM 2099 O O . THR A 1 265 ? 9.686 6.774 12.306 1.00 90.56 265 THR A O 1
ATOM 2102 N N . VAL A 1 266 ? 8.005 5.315 12.594 1.00 93.56 266 VAL A N 1
ATOM 2103 C CA . VAL A 1 266 ? 8.615 4.566 13.701 1.00 93.56 266 VAL A CA 1
ATOM 2104 C C . VAL A 1 266 ? 9.222 3.257 13.198 1.00 93.56 266 VAL A C 1
ATOM 2106 O O . VAL A 1 266 ? 10.374 2.949 13.500 1.00 93.56 266 VAL A O 1
ATOM 2109 N N . ASP A 1 267 ? 8.469 2.471 12.425 1.00 93.81 267 ASP A N 1
ATOM 2110 C CA . ASP A 1 267 ? 8.888 1.124 12.027 1.00 93.81 267 ASP A CA 1
ATOM 2111 C C . ASP A 1 267 ? 10.050 1.132 11.022 1.00 93.81 267 ASP A C 1
ATOM 2113 O O . ASP A 1 267 ? 10.933 0.278 11.130 1.00 93.81 267 ASP A O 1
ATOM 2117 N N . ALA A 1 268 ? 10.098 2.083 10.080 1.00 93.44 268 ALA A N 1
ATOM 2118 C CA . ALA A 1 268 ? 11.189 2.136 9.107 1.00 93.44 268 ALA A CA 1
ATOM 2119 C C . ALA A 1 268 ? 12.551 2.440 9.770 1.00 93.44 268 ALA A C 1
ATOM 2121 O O . ALA A 1 268 ? 13.475 1.647 9.561 1.00 93.44 268 ALA A O 1
ATOM 2122 N N . PRO A 1 269 ? 12.692 3.467 10.636 1.00 96.94 269 PRO A N 1
ATOM 2123 C CA . PRO A 1 269 ? 13.931 3.686 11.386 1.00 96.94 269 PRO A CA 1
ATOM 2124 C C . PRO A 1 269 ? 14.316 2.519 12.300 1.00 96.94 269 PRO A C 1
ATOM 2126 O O . PRO A 1 269 ? 15.471 2.101 12.308 1.00 96.94 269 PRO A O 1
ATOM 2129 N N . VAL A 1 270 ? 13.355 1.921 13.017 1.00 97.06 270 VAL A N 1
ATOM 2130 C CA . VAL A 1 270 ? 13.615 0.732 13.853 1.00 97.06 270 VAL A CA 1
ATOM 2131 C C . VAL A 1 270 ? 14.170 -0.417 13.011 1.00 97.06 270 VAL A C 1
ATOM 2133 O O . VAL A 1 270 ? 15.100 -1.104 13.430 1.00 97.06 270 VAL A O 1
ATOM 2136 N N . ARG A 1 271 ? 13.635 -0.627 11.806 1.00 95.69 271 ARG A N 1
ATOM 2137 C CA . ARG A 1 271 ? 14.123 -1.654 10.880 1.00 95.69 271 ARG A CA 1
ATOM 2138 C C . ARG A 1 271 ? 15.541 -1.361 10.393 1.00 95.69 271 ARG A C 1
ATOM 2140 O O . ARG A 1 271 ? 16.327 -2.302 10.321 1.00 95.69 271 ARG A O 1
ATOM 2147 N N . SER A 1 272 ? 15.863 -0.100 10.095 1.00 95.69 272 SER A N 1
ATOM 2148 C CA . SER A 1 272 ? 17.228 0.317 9.734 1.00 95.69 272 SER A CA 1
ATOM 2149 C C . SER A 1 272 ? 18.200 0.032 10.876 1.00 95.69 272 SER A C 1
ATOM 2151 O O . SER A 1 272 ? 19.165 -0.706 10.692 1.00 95.69 272 SER A O 1
ATOM 2153 N N . TYR A 1 273 ? 17.862 0.488 12.087 1.00 97.25 273 TYR A N 1
ATOM 2154 C CA . TYR A 1 273 ? 18.652 0.251 13.294 1.00 97.25 273 TYR A CA 1
ATOM 2155 C C . TYR A 1 273 ? 18.914 -1.244 13.523 1.00 97.25 273 TYR A C 1
ATOM 2157 O O . TYR A 1 273 ? 20.054 -1.662 13.725 1.00 97.25 273 TYR A O 1
ATOM 2165 N N . LEU A 1 274 ? 17.866 -2.074 13.449 1.00 97.25 274 LEU A N 1
ATOM 2166 C CA . LEU A 1 274 ? 17.995 -3.523 13.603 1.00 97.25 274 LEU A CA 1
ATOM 2167 C C . LEU A 1 274 ? 18.831 -4.159 12.487 1.00 97.25 274 LEU A C 1
ATOM 2169 O O . LEU A 1 274 ? 19.504 -5.147 12.748 1.00 97.25 274 LEU A O 1
ATOM 2173 N N . SER A 1 275 ? 18.794 -3.626 11.265 1.00 95.94 275 SER A N 1
ATOM 2174 C CA . SER A 1 275 ? 19.615 -4.117 10.155 1.00 95.94 275 SER A CA 1
ATOM 2175 C C . SER A 1 275 ? 21.101 -3.869 10.388 1.00 95.94 275 SER A C 1
ATOM 2177 O O . SER A 1 275 ? 21.908 -4.767 10.164 1.00 95.94 275 SER A O 1
ATOM 2179 N N . GLU A 1 276 ? 21.454 -2.682 10.873 1.00 95.94 276 GLU A N 1
ATOM 2180 C CA . GLU A 1 276 ? 22.837 -2.314 11.195 1.00 95.94 276 GLU A CA 1
ATOM 2181 C C . GLU A 1 276 ? 23.384 -3.146 12.362 1.00 95.94 276 GLU A C 1
ATOM 2183 O O . GLU A 1 276 ? 24.507 -3.640 12.307 1.00 95.94 276 GLU A O 1
ATOM 2188 N N . HIS A 1 277 ? 22.562 -3.377 13.389 1.00 96.56 277 HIS A N 1
ATOM 2189 C CA . HIS A 1 277 ? 22.968 -4.093 14.604 1.00 96.56 277 HIS A CA 1
ATOM 2190 C C . HIS A 1 277 ? 22.794 -5.619 14.512 1.00 96.56 277 HIS A C 1
ATOM 2192 O O . HIS A 1 277 ? 23.196 -6.339 15.424 1.00 96.56 277 HIS A O 1
ATOM 2198 N N . ALA A 1 278 ? 22.207 -6.132 13.426 1.00 96.31 278 ALA A N 1
ATOM 2199 C CA . ALA A 1 278 ? 22.147 -7.568 13.152 1.00 96.31 278 ALA A CA 1
ATOM 2200 C C . ALA A 1 278 ? 23.441 -8.112 12.527 1.00 96.31 278 ALA A C 1
ATOM 2202 O O . ALA A 1 278 ? 23.621 -9.331 12.478 1.00 96.31 278 ALA A O 1
ATOM 2203 N N . ALA A 1 279 ? 24.335 -7.246 12.038 1.00 92.94 279 ALA A N 1
ATOM 2204 C CA . ALA A 1 279 ? 25.585 -7.665 11.416 1.00 92.94 279 ALA A CA 1
ATOM 2205 C C . ALA A 1 279 ? 26.439 -8.482 12.404 1.00 92.94 279 ALA A C 1
ATOM 2207 O O . ALA A 1 279 ? 26.832 -7.997 13.461 1.00 92.94 279 ALA A O 1
ATOM 2208 N N . GLY A 1 280 ? 26.707 -9.746 12.064 1.00 91.38 280 GLY A N 1
ATOM 2209 C CA . GLY A 1 280 ? 27.485 -10.668 12.901 1.00 91.38 280 GLY A CA 1
ATOM 2210 C C . GLY A 1 280 ? 26.675 -11.456 13.937 1.00 91.38 280 GLY A C 1
ATOM 2211 O O . GLY A 1 280 ? 27.236 -12.330 14.597 1.00 91.38 280 GLY A O 1
ATOM 2212 N N . LEU A 1 281 ? 25.366 -11.219 14.062 1.00 94.94 281 LEU A N 1
ATOM 2213 C CA . LEU A 1 281 ? 24.489 -12.073 14.863 1.00 94.94 281 LEU A CA 1
ATOM 2214 C C . LEU A 1 281 ? 24.000 -13.273 14.032 1.00 94.94 281 LEU A C 1
ATOM 2216 O O . LEU A 1 281 ? 23.717 -13.129 12.844 1.00 94.94 281 LEU A O 1
ATOM 2220 N N . PRO A 1 282 ? 23.788 -14.452 14.646 1.00 95.06 282 PRO A N 1
ATOM 2221 C CA . PRO A 1 282 ? 23.203 -15.611 13.963 1.00 95.06 282 PRO A CA 1
ATOM 2222 C C . PRO A 1 282 ? 21.697 -15.446 13.675 1.00 95.06 282 PRO A C 1
ATOM 2224 O O . PRO A 1 282 ? 21.043 -16.375 13.207 1.00 95.06 282 PRO A O 1
ATOM 2227 N N . VAL A 1 283 ? 21.118 -14.284 13.993 1.00 93.69 283 VAL A N 1
ATOM 2228 C CA . VAL A 1 283 ? 19.681 -14.014 13.945 1.00 93.69 283 VAL A CA 1
ATOM 2229 C C . VAL A 1 283 ? 19.403 -12.927 12.911 1.00 93.69 283 VAL A C 1
ATOM 2231 O O . VAL A 1 283 ? 19.955 -11.835 12.986 1.00 93.69 283 VAL A O 1
ATOM 2234 N N . GLY A 1 284 ? 18.515 -13.208 11.955 1.00 93.06 284 GLY A N 1
ATOM 2235 C CA . GLY A 1 284 ? 18.152 -12.245 10.913 1.00 93.06 284 GLY A CA 1
ATOM 2236 C C . GLY A 1 284 ? 17.288 -11.079 11.415 1.00 93.06 284 GLY A C 1
ATOM 2237 O O . GLY A 1 284 ? 16.525 -11.208 12.376 1.00 93.06 284 GLY A O 1
ATOM 2238 N N . VAL A 1 285 ? 17.326 -9.959 10.686 1.00 93.06 285 VAL A N 1
ATOM 2239 C CA . VAL A 1 285 ? 16.564 -8.721 10.971 1.00 93.06 285 VAL A CA 1
ATOM 2240 C C . VAL A 1 285 ? 15.065 -8.981 11.142 1.00 93.06 285 VAL A C 1
ATOM 2242 O O . VAL A 1 285 ? 14.425 -8.417 12.028 1.00 93.06 285 VAL A O 1
ATOM 2245 N N . GLY A 1 286 ? 14.495 -9.874 10.324 1.00 88.31 286 GLY A N 1
ATOM 2246 C CA . GLY A 1 286 ? 13.083 -10.248 10.421 1.00 88.31 286 GLY A CA 1
ATOM 2247 C C . GLY A 1 286 ? 12.721 -10.854 11.780 1.00 88.31 286 GLY A C 1
ATOM 2248 O O . GLY A 1 286 ? 11.689 -10.504 12.350 1.00 88.31 286 GLY A O 1
ATOM 2249 N N . VAL A 1 287 ? 13.592 -11.700 12.339 1.00 89.81 287 VAL A N 1
ATOM 2250 C CA . VAL A 1 287 ? 13.384 -12.318 13.657 1.00 89.81 287 VAL A CA 1
ATOM 2251 C C . VAL A 1 287 ? 13.515 -11.274 14.761 1.00 89.81 287 VAL A C 1
ATOM 2253 O O . VAL A 1 287 ? 12.641 -11.203 15.622 1.00 89.81 287 VAL A O 1
ATOM 2256 N N . LEU A 1 288 ? 14.536 -10.412 14.707 1.00 94.00 288 LEU A N 1
ATOM 2257 C CA . LEU A 1 288 ? 14.693 -9.312 15.668 1.00 94.00 288 LEU A CA 1
ATOM 2258 C C . LEU A 1 288 ? 13.473 -8.381 15.670 1.00 94.00 288 LEU A C 1
ATOM 2260 O O . LEU A 1 288 ? 12.979 -8.009 16.735 1.00 94.00 288 LEU A O 1
ATOM 2264 N N . ARG A 1 289 ? 12.925 -8.070 14.489 1.00 93.75 289 ARG A N 1
ATOM 2265 C CA . ARG A 1 289 ? 11.705 -7.265 14.358 1.00 93.75 289 ARG A CA 1
ATOM 2266 C C . ARG A 1 289 ? 10.500 -7.963 14.990 1.00 93.75 289 ARG A C 1
ATOM 2268 O O . ARG A 1 289 ? 9.748 -7.323 15.720 1.00 93.75 289 ARG A O 1
ATOM 2275 N N . VAL A 1 290 ? 10.328 -9.269 14.775 1.00 86.00 290 VAL A N 1
ATOM 2276 C CA . VAL A 1 290 ? 9.257 -10.051 15.423 1.00 86.00 290 VAL A CA 1
ATOM 2277 C C . VAL A 1 290 ? 9.414 -10.066 16.943 1.00 86.00 290 VAL A C 1
ATOM 2279 O O . VAL A 1 290 ? 8.419 -9.904 17.652 1.00 86.00 290 VAL A O 1
ATOM 2282 N N . VAL A 1 291 ? 10.638 -10.228 17.452 1.00 90.69 291 VAL A N 1
ATOM 2283 C CA . VAL A 1 291 ? 10.931 -10.188 18.892 1.00 90.69 291 VAL A CA 1
ATOM 2284 C C . VAL A 1 291 ? 10.575 -8.823 19.473 1.00 90.69 291 VAL A C 1
ATOM 2286 O O . VAL A 1 291 ? 9.876 -8.771 20.483 1.00 90.69 291 VAL A O 1
ATOM 2289 N N . TRP A 1 292 ? 10.972 -7.733 18.810 1.00 94.81 292 TRP A N 1
ATOM 2290 C CA . TRP A 1 292 ? 10.614 -6.374 19.212 1.00 94.81 292 TRP A CA 1
ATOM 2291 C C . TRP A 1 292 ? 9.090 -6.203 19.296 1.00 94.81 292 TRP A C 1
ATOM 2293 O O . TRP A 1 292 ? 8.588 -5.920 20.385 1.00 94.81 292 TRP A O 1
ATOM 2303 N N . TRP A 1 293 ? 8.339 -6.478 18.222 1.00 92.44 293 TRP A N 1
ATOM 2304 C CA . TRP A 1 293 ? 6.867 -6.394 18.215 1.00 92.44 293 TRP A CA 1
ATOM 2305 C C . TRP A 1 293 ? 6.222 -7.252 19.313 1.00 92.44 293 TRP A C 1
ATOM 2307 O O . TRP A 1 293 ? 5.303 -6.810 20.008 1.00 92.44 293 TRP A O 1
ATOM 2317 N N . SER A 1 294 ? 6.714 -8.480 19.489 1.00 85.06 294 SER A N 1
ATOM 2318 C CA . SER A 1 294 ? 6.182 -9.426 20.474 1.00 85.06 294 SER A CA 1
ATOM 2319 C C . SER A 1 294 ? 6.429 -8.946 21.902 1.00 85.06 294 SER A C 1
ATOM 2321 O O . SER A 1 294 ? 5.521 -9.017 22.728 1.00 85.06 294 SER A O 1
ATOM 2323 N N . ALA A 1 295 ? 7.614 -8.400 22.189 1.00 90.12 295 ALA A N 1
ATOM 2324 C CA . ALA A 1 295 ? 7.935 -7.818 23.487 1.00 90.12 295 ALA A CA 1
ATOM 2325 C C . ALA A 1 295 ? 6.992 -6.651 23.817 1.00 90.12 295 ALA A C 1
ATOM 2327 O O . ALA A 1 295 ? 6.392 -6.642 24.892 1.00 90.12 295 ALA A O 1
ATOM 2328 N N . GLY A 1 296 ? 6.765 -5.734 22.871 1.00 88.69 296 GLY A N 1
ATOM 2329 C CA . GLY A 1 296 ? 5.814 -4.632 23.042 1.00 88.69 296 GLY A CA 1
ATOM 2330 C C . GLY A 1 296 ? 4.390 -5.126 23.313 1.00 88.69 296 GLY A C 1
ATOM 2331 O O . GLY A 1 296 ? 3.741 -4.676 24.259 1.00 88.69 296 GLY A O 1
ATOM 2332 N N . ALA A 1 297 ? 3.919 -6.118 22.551 1.00 84.31 297 ALA A N 1
ATOM 2333 C CA . ALA A 1 297 ? 2.597 -6.717 22.740 1.00 84.31 297 ALA A CA 1
ATOM 2334 C C . ALA A 1 297 ? 2.445 -7.412 24.106 1.00 84.31 297 ALA A C 1
ATOM 2336 O O . ALA A 1 297 ? 1.411 -7.265 24.761 1.00 84.31 297 ALA A O 1
ATOM 2337 N N . VAL A 1 298 ? 3.469 -8.140 24.562 1.00 85.00 298 VAL A N 1
ATOM 2338 C CA . VAL A 1 298 ? 3.481 -8.802 25.877 1.00 85.00 298 VAL A CA 1
ATOM 2339 C C . VAL A 1 298 ? 3.487 -7.770 27.007 1.00 85.00 298 VAL A C 1
ATOM 2341 O O . VAL A 1 298 ? 2.710 -7.904 27.957 1.00 85.00 298 VAL A O 1
ATOM 2344 N N . ILE A 1 299 ? 4.299 -6.713 26.912 1.00 87.31 299 ILE A N 1
ATOM 2345 C CA . ILE A 1 299 ? 4.329 -5.637 27.916 1.00 87.31 299 ILE A CA 1
ATOM 2346 C C . ILE A 1 299 ? 2.977 -4.909 27.951 1.00 87.31 299 ILE A C 1
ATOM 2348 O O . ILE A 1 299 ? 2.432 -4.690 29.033 1.00 87.31 299 ILE A O 1
ATOM 2352 N N . LEU A 1 300 ? 2.378 -4.600 26.797 1.00 83.81 300 LEU A N 1
ATOM 2353 C CA . LEU A 1 300 ? 1.039 -4.003 26.729 1.00 83.81 300 LEU A CA 1
ATOM 2354 C C . LEU A 1 300 ? -0.010 -4.912 27.382 1.00 83.81 300 LEU A C 1
ATOM 2356 O O . LEU A 1 300 ? -0.799 -4.475 28.218 1.00 83.81 300 LEU A O 1
ATOM 2360 N N . PHE A 1 301 ? -0.010 -6.198 27.034 1.00 81.94 301 PHE A N 1
ATOM 2361 C CA . PHE A 1 301 ? -0.986 -7.152 27.548 1.00 81.94 301 PHE A CA 1
ATOM 2362 C C . PHE A 1 301 ? -0.852 -7.362 29.060 1.00 81.94 301 PHE A C 1
ATOM 2364 O O . PHE A 1 301 ? -1.852 -7.409 29.776 1.00 81.94 301 PHE A O 1
ATOM 2371 N N . THR A 1 302 ? 0.377 -7.458 29.567 1.00 80.31 302 THR A N 1
ATOM 2372 C CA . THR A 1 302 ? 0.628 -7.600 31.008 1.00 80.31 302 THR A CA 1
ATOM 2373 C C . THR A 1 302 ? 0.256 -6.338 31.787 1.00 80.31 302 THR A C 1
ATOM 2375 O O . THR A 1 302 ? -0.186 -6.451 32.932 1.00 80.31 302 THR A O 1
ATOM 2378 N N . ASN A 1 303 ? 0.339 -5.155 31.172 1.00 79.75 303 ASN A N 1
ATOM 2379 C CA . ASN A 1 303 ? -0.150 -3.897 31.740 1.00 79.75 303 ASN A CA 1
ATOM 2380 C C . ASN A 1 303 ? -1.678 -3.852 31.910 1.00 79.75 303 ASN A C 1
ATOM 2382 O O . ASN A 1 303 ? -2.170 -3.311 32.898 1.00 79.75 303 ASN A O 1
ATOM 2386 N N . LEU A 1 304 ? -2.441 -4.510 31.029 1.00 76.12 304 LEU A N 1
ATOM 2387 C CA . LEU A 1 304 ? -3.902 -4.630 31.175 1.00 76.12 304 LEU A CA 1
ATOM 2388 C C . LEU A 1 304 ? -4.320 -5.459 32.404 1.00 76.12 304 LEU A C 1
ATOM 2390 O O . LEU A 1 304 ? -5.477 -5.419 32.841 1.00 76.12 304 LEU A O 1
ATOM 2394 N N . LEU A 1 305 ? -3.394 -6.222 32.983 1.00 75.88 305 LEU A N 1
ATOM 2395 C CA . LEU A 1 305 ? -3.589 -6.910 34.250 1.00 75.88 305 LEU A CA 1
ATOM 2396 C C . LEU A 1 305 ? -3.307 -5.889 35.368 1.00 75.88 305 LEU A C 1
ATOM 2398 O O . LEU A 1 305 ? -2.198 -5.382 35.489 1.00 75.88 305 LEU A O 1
ATOM 2402 N N . ARG A 1 306 ? -4.302 -5.551 36.197 1.00 66.62 306 ARG A N 1
ATOM 2403 C CA . ARG A 1 306 ? -4.148 -4.524 37.252 1.00 66.62 306 ARG A CA 1
ATOM 2404 C C . ARG A 1 306 ? -2.990 -4.825 38.221 1.00 66.62 306 ARG A C 1
ATOM 2406 O O . ARG A 1 306 ? -2.853 -5.969 38.653 1.00 66.62 306 ARG A O 1
ATOM 2413 N N . GLY A 1 307 ? -2.278 -3.776 38.656 1.00 63.38 307 GLY A N 1
ATOM 2414 C CA . GLY A 1 307 ? -1.780 -3.693 40.039 1.00 63.38 307 GLY A CA 1
ATOM 2415 C C . GLY A 1 307 ? -0.273 -3.624 40.313 1.00 63.38 307 GLY A C 1
ATOM 2416 O O . GLY A 1 307 ? 0.106 -3.970 41.423 1.00 63.38 307 GLY A O 1
ATOM 2417 N N . VAL A 1 308 ? 0.597 -3.190 39.394 1.00 74.44 308 VAL A N 1
ATOM 2418 C CA . VAL A 1 308 ? 2.035 -3.036 39.720 1.00 74.44 308 VAL A CA 1
ATOM 2419 C C . VAL A 1 308 ? 2.675 -1.880 38.957 1.00 74.44 308 VAL A C 1
ATOM 2421 O O . VAL A 1 308 ? 2.721 -1.889 37.729 1.00 74.44 308 VAL A O 1
ATOM 2424 N N . TRP A 1 309 ? 3.218 -0.912 39.701 1.00 81.44 309 TRP A N 1
ATOM 2425 C CA . TRP A 1 309 ? 3.969 0.241 39.185 1.00 81.44 309 TRP A CA 1
ATOM 2426 C C . TRP A 1 309 ? 5.129 -0.170 38.260 1.00 81.44 309 TRP A C 1
ATOM 2428 O O . TRP A 1 309 ? 5.364 0.468 37.237 1.00 81.44 309 TRP A O 1
ATOM 2438 N N . MET A 1 310 ? 5.764 -1.315 38.537 1.00 78.19 310 MET A N 1
ATOM 2439 C CA . MET A 1 310 ? 6.833 -1.883 37.707 1.00 78.19 310 MET A CA 1
ATOM 2440 C C . MET A 1 310 ? 6.434 -2.124 36.242 1.00 78.19 310 MET A C 1
ATOM 2442 O O . MET A 1 310 ? 7.290 -2.073 35.365 1.00 78.19 310 MET A O 1
ATOM 2446 N N . ARG A 1 311 ? 5.150 -2.352 35.935 1.00 82.75 311 ARG A N 1
ATOM 2447 C CA . ARG A 1 311 ? 4.712 -2.581 34.545 1.00 82.75 311 ARG A CA 1
ATOM 2448 C C . ARG A 1 311 ? 4.615 -1.292 33.733 1.00 82.75 311 ARG A C 1
ATOM 2450 O O . ARG A 1 311 ? 4.930 -1.298 32.543 1.00 82.75 311 ARG A O 1
ATOM 2457 N N . ARG A 1 312 ? 4.272 -0.181 34.393 1.00 85.31 312 ARG A N 1
ATOM 2458 C CA . ARG A 1 312 ? 4.344 1.160 33.798 1.00 85.31 312 ARG A CA 1
ATOM 2459 C C . ARG A 1 312 ? 5.783 1.540 33.506 1.00 85.31 312 ARG A C 1
ATOM 2461 O O . ARG A 1 312 ? 6.059 2.065 32.435 1.00 85.31 312 ARG A O 1
ATOM 2468 N N . LEU A 1 313 ? 6.691 1.200 34.422 1.00 89.12 313 LEU A N 1
ATOM 2469 C CA . LEU A 1 313 ? 8.121 1.385 34.207 1.00 89.12 313 LEU A CA 1
ATOM 2470 C C . LEU A 1 313 ? 8.622 0.540 33.027 1.00 89.12 313 LEU A C 1
ATOM 2472 O O . LEU A 1 313 ? 9.328 1.067 32.179 1.00 89.12 313 LEU A O 1
ATOM 2476 N N . ALA A 1 314 ? 8.205 -0.726 32.916 1.00 90.75 314 ALA A N 1
ATOM 2477 C CA . ALA A 1 314 ? 8.555 -1.575 31.774 1.00 90.75 314 ALA A CA 1
ATOM 2478 C C . ALA A 1 314 ? 8.020 -1.024 30.439 1.00 90.75 314 ALA A C 1
ATOM 2480 O O . ALA A 1 314 ? 8.734 -1.039 29.440 1.00 90.75 314 ALA A O 1
ATOM 2481 N N . TRP A 1 315 ? 6.789 -0.501 30.418 1.00 91.94 315 TRP A N 1
ATOM 2482 C CA . TRP A 1 315 ? 6.216 0.144 29.232 1.00 91.94 315 TRP A CA 1
ATOM 2483 C C . TRP A 1 315 ? 6.956 1.427 28.856 1.00 91.94 315 TRP A C 1
ATOM 2485 O O . TRP A 1 315 ? 7.308 1.609 27.694 1.00 91.94 315 TRP A O 1
ATOM 2495 N N . ALA A 1 316 ? 7.252 2.283 29.837 1.00 93.44 316 ALA A N 1
ATOM 2496 C CA . ALA A 1 316 ? 8.031 3.497 29.623 1.00 93.44 316 ALA A CA 1
ATOM 2497 C C . ALA A 1 316 ? 9.448 3.174 29.126 1.00 93.44 316 ALA A C 1
ATOM 2499 O O . ALA A 1 316 ? 9.898 3.766 28.154 1.00 93.44 316 ALA A O 1
ATOM 2500 N N . ALA A 1 317 ? 10.121 2.189 29.729 1.00 94.88 317 ALA A N 1
ATOM 2501 C CA . ALA A 1 317 ? 11.449 1.747 29.315 1.00 94.88 317 ALA A CA 1
ATOM 2502 C C . ALA A 1 317 ? 11.449 1.199 27.881 1.00 94.88 317 ALA A C 1
ATOM 2504 O O . ALA A 1 317 ? 12.325 1.550 27.093 1.00 94.88 317 ALA A O 1
ATOM 2505 N N . TYR A 1 318 ? 10.446 0.396 27.515 1.00 95.25 318 TYR A N 1
ATOM 2506 C CA . TYR A 1 318 ? 10.287 -0.098 26.148 1.00 95.25 318 TYR A CA 1
ATOM 2507 C C . TYR A 1 318 ? 10.022 1.041 25.149 1.00 95.25 318 TYR A C 1
ATOM 2509 O O . TYR A 1 318 ? 10.589 1.047 24.053 1.00 95.25 318 TYR A O 1
ATOM 2517 N N . GLY A 1 319 ? 9.211 2.030 25.536 1.00 95.12 319 GLY A N 1
ATOM 2518 C CA . GLY A 1 319 ? 8.985 3.237 24.744 1.00 95.12 319 GLY A CA 1
ATOM 2519 C C . GLY A 1 319 ? 10.262 4.052 24.544 1.00 95.12 319 GLY A C 1
ATOM 2520 O O . GLY A 1 319 ? 10.591 4.391 23.412 1.00 95.12 319 GLY A O 1
ATOM 2521 N N . CYS A 1 320 ? 11.039 4.285 25.605 1.00 96.81 320 CYS A N 1
ATOM 2522 C CA . CYS A 1 320 ? 12.334 4.968 25.527 1.00 96.81 320 CYS A CA 1
ATOM 2523 C C . CYS A 1 320 ? 13.328 4.221 24.631 1.00 96.81 320 CYS A C 1
ATOM 2525 O O . CYS A 1 320 ? 13.965 4.844 23.786 1.00 96.81 320 CYS A O 1
ATOM 2527 N N . ALA A 1 321 ? 13.431 2.896 24.777 1.00 97.50 321 ALA A N 1
ATOM 2528 C CA . ALA A 1 321 ? 14.286 2.073 23.927 1.00 97.50 321 ALA A CA 1
ATOM 2529 C C . ALA A 1 321 ? 13.869 2.178 22.453 1.00 97.50 321 ALA A C 1
ATOM 2531 O O . ALA A 1 321 ? 14.711 2.415 21.593 1.00 97.50 321 ALA A O 1
ATOM 2532 N N . THR A 1 322 ? 12.568 2.095 22.164 1.00 97.06 322 THR A N 1
ATOM 2533 C CA . THR A 1 322 ? 12.044 2.258 20.800 1.00 97.06 322 THR A CA 1
ATOM 2534 C C . THR A 1 322 ? 12.357 3.649 20.243 1.00 97.06 322 THR A C 1
ATOM 2536 O O . THR A 1 322 ? 12.825 3.760 19.116 1.00 97.06 322 THR A O 1
ATOM 2539 N N . THR A 1 323 ? 12.167 4.714 21.024 1.00 97.75 323 THR A N 1
ATOM 2540 C CA . THR A 1 323 ? 12.504 6.084 20.607 1.00 97.75 323 THR A CA 1
ATOM 2541 C C . THR A 1 323 ? 14.002 6.252 20.342 1.00 97.75 323 THR A C 1
ATOM 2543 O O . THR A 1 323 ? 14.375 6.901 19.367 1.00 97.75 323 THR A O 1
ATOM 2546 N N . ALA A 1 324 ? 14.867 5.631 21.148 1.00 97.88 324 ALA A N 1
ATOM 2547 C CA . ALA A 1 324 ? 16.312 5.634 20.918 1.00 97.88 324 ALA A CA 1
ATOM 2548 C C . ALA A 1 324 ? 16.691 4.897 19.621 1.00 97.88 324 ALA A C 1
ATOM 2550 O O . ALA A 1 324 ? 17.514 5.393 18.854 1.00 97.88 324 ALA A O 1
ATOM 2551 N N . MET A 1 325 ? 16.048 3.760 19.332 1.00 98.00 325 MET A N 1
ATOM 2552 C CA . MET A 1 325 ? 16.217 3.051 18.058 1.00 98.00 325 MET A CA 1
ATOM 2553 C C . MET A 1 325 ? 15.749 3.902 16.872 1.00 98.00 325 MET A C 1
ATOM 2555 O O . MET A 1 325 ? 16.417 3.928 15.843 1.00 98.00 325 MET A O 1
ATOM 2559 N N . VAL A 1 326 ? 14.630 4.625 17.011 1.00 97.75 326 VAL A N 1
ATOM 2560 C CA . VAL A 1 326 ? 14.136 5.545 15.973 1.00 97.75 326 VAL A CA 1
ATOM 2561 C C . VAL A 1 326 ? 15.130 6.669 15.722 1.00 97.75 326 VAL A C 1
ATOM 2563 O O . VAL A 1 326 ? 15.414 6.970 14.567 1.00 97.75 326 VAL A O 1
ATOM 2566 N N . TRP A 1 327 ? 15.675 7.270 16.781 1.00 97.81 327 TRP A N 1
ATOM 2567 C CA . TRP A 1 327 ? 16.709 8.294 16.658 1.00 97.81 327 TRP A CA 1
ATOM 2568 C C . TRP A 1 327 ? 17.928 7.756 15.902 1.00 97.81 327 TRP A C 1
ATOM 2570 O O . TRP A 1 327 ? 18.335 8.337 14.901 1.00 97.81 327 TRP A O 1
ATOM 2580 N N . ALA A 1 328 ? 18.474 6.621 16.342 1.00 97.62 328 ALA A N 1
ATOM 2581 C CA . ALA A 1 328 ? 19.682 6.046 15.759 1.00 97.62 328 ALA A CA 1
ATOM 2582 C C . ALA A 1 328 ? 19.484 5.554 14.314 1.00 97.62 328 ALA A C 1
ATOM 2584 O O . ALA A 1 328 ? 20.381 5.714 13.498 1.00 97.62 328 ALA A O 1
ATOM 2585 N N . GLY A 1 329 ? 18.315 4.998 13.983 1.00 96.12 329 GLY A N 1
ATOM 2586 C CA . GLY A 1 329 ? 18.006 4.494 12.641 1.00 96.12 329 GLY A CA 1
ATOM 2587 C C . GLY A 1 329 ? 17.443 5.533 11.663 1.00 96.12 329 GLY A C 1
ATOM 2588 O O . GLY A 1 329 ? 17.086 5.170 10.544 1.00 96.12 329 GLY A O 1
ATOM 2589 N N . SER A 1 330 ? 17.302 6.799 12.070 1.00 95.81 330 SER A N 1
ATOM 2590 C CA . SER A 1 330 ? 16.819 7.886 11.203 1.00 95.81 330 SER A CA 1
ATOM 2591 C C . SER A 1 330 ? 17.974 8.676 10.583 1.00 95.81 330 SER A C 1
ATOM 2593 O O . SER A 1 330 ? 19.029 8.853 11.191 1.00 95.81 330 SER A O 1
ATOM 2595 N N . ILE A 1 331 ? 17.740 9.242 9.395 1.00 92.25 331 ILE A N 1
ATOM 2596 C CA . ILE A 1 331 ? 18.679 10.153 8.721 1.00 92.25 331 ILE A CA 1
ATOM 2597 C C . ILE A 1 331 ? 18.848 11.421 9.567 1.00 92.25 331 ILE A C 1
ATOM 2599 O O . ILE A 1 331 ? 17.859 11.939 10.087 1.00 92.25 331 ILE A O 1
ATOM 2603 N N . SER A 1 332 ? 20.079 11.933 9.682 1.00 91.38 332 SER A N 1
ATOM 2604 C CA . SER A 1 332 ? 20.466 13.033 10.587 1.00 91.38 332 SER A CA 1
ATOM 2605 C C . SER A 1 332 ? 19.536 14.251 10.554 1.00 91.38 332 SER A C 1
ATOM 2607 O O . SER A 1 332 ? 19.214 14.807 11.601 1.00 91.38 332 SER A O 1
ATOM 2609 N N . THR A 1 333 ? 19.036 14.636 9.379 1.00 93.69 333 THR A N 1
ATOM 2610 C CA . THR A 1 333 ? 18.128 15.781 9.209 1.00 93.69 333 THR A CA 1
ATOM 2611 C C . THR A 1 333 ? 16.725 15.548 9.778 1.00 93.69 333 THR A C 1
ATOM 2613 O O . THR A 1 333 ? 16.050 16.507 10.146 1.00 93.69 333 THR A O 1
ATOM 2616 N N . THR A 1 334 ? 16.274 14.295 9.885 1.00 93.06 334 THR A N 1
ATOM 2617 C CA . THR A 1 334 ? 14.922 13.926 10.344 1.00 93.06 334 THR A CA 1
ATOM 2618 C C . THR A 1 334 ? 14.887 13.320 11.750 1.00 93.06 334 THR A C 1
ATOM 2620 O O . THR A 1 334 ? 13.795 13.102 12.280 1.00 93.06 334 THR A O 1
ATOM 2623 N N . GLN A 1 335 ? 16.046 13.062 12.374 1.00 95.31 335 GLN A N 1
ATOM 2624 C CA . GLN A 1 335 ? 16.150 12.413 13.693 1.00 95.31 335 GLN A CA 1
ATOM 2625 C C . GLN A 1 335 ? 15.274 13.067 14.777 1.00 95.31 335 GLN A C 1
ATOM 2627 O O . GLN A 1 335 ? 14.511 12.338 15.420 1.00 95.31 335 GLN A O 1
ATOM 2632 N N . PRO A 1 336 ? 15.284 14.408 14.967 1.00 95.94 336 PRO A N 1
ATOM 2633 C CA . PRO A 1 336 ? 14.509 15.026 16.043 1.00 95.94 336 PRO A CA 1
ATOM 2634 C C . PRO A 1 336 ? 13.001 14.864 15.869 1.00 95.94 336 PRO A C 1
ATOM 2636 O O . PRO A 1 336 ? 12.287 14.597 16.835 1.00 95.94 336 PRO A O 1
ATOM 2639 N N . VAL A 1 337 ? 12.513 14.978 14.632 1.00 93.81 337 VAL A N 1
ATOM 2640 C CA . VAL A 1 337 ? 11.083 14.871 14.323 1.00 93.81 337 VAL A CA 1
ATOM 2641 C C . VAL A 1 337 ? 10.604 13.430 14.488 1.00 93.81 337 VAL A C 1
ATOM 2643 O O . VAL A 1 337 ? 9.589 13.196 15.144 1.00 93.81 337 VAL A O 1
ATOM 2646 N N . ALA A 1 338 ? 11.348 12.457 13.955 1.00 93.25 338 ALA A N 1
ATOM 2647 C CA . ALA A 1 338 ? 10.996 11.042 14.061 1.00 93.25 338 ALA A CA 1
ATOM 2648 C C . ALA A 1 338 ? 10.984 10.569 15.525 1.00 93.25 338 ALA A C 1
ATOM 2650 O O . ALA A 1 338 ? 10.014 9.953 15.974 1.00 93.25 338 ALA A O 1
ATOM 2651 N N . ALA A 1 339 ? 12.013 10.923 16.304 1.00 95.62 339 ALA A N 1
ATOM 2652 C CA . ALA A 1 339 ? 12.079 10.586 17.724 1.00 95.62 339 ALA A CA 1
ATOM 2653 C C . ALA A 1 339 ? 10.980 11.286 18.543 1.00 95.62 339 ALA A C 1
ATOM 2655 O O . ALA A 1 339 ? 10.372 10.661 19.414 1.00 95.62 339 ALA A O 1
ATOM 2656 N N . GLY A 1 340 ? 10.673 12.552 18.240 1.00 93.25 340 GLY A N 1
ATOM 2657 C CA . GLY A 1 340 ? 9.576 13.286 18.874 1.00 93.25 340 GLY A CA 1
ATOM 2658 C C . GLY A 1 340 ? 8.213 12.630 18.633 1.00 93.25 340 GLY A C 1
ATOM 2659 O O . GLY A 1 340 ? 7.454 12.413 19.579 1.00 93.25 340 GLY A O 1
ATOM 2660 N N . LEU A 1 341 ? 7.924 12.238 17.387 1.00 92.88 341 LEU A N 1
ATOM 2661 C CA . LEU A 1 341 ? 6.700 11.512 17.034 1.00 92.88 341 LEU A CA 1
ATOM 2662 C C . LEU A 1 341 ? 6.621 10.150 17.731 1.00 92.88 341 LEU A C 1
ATOM 2664 O O . LEU A 1 341 ? 5.579 9.820 18.303 1.00 92.88 341 LEU A O 1
ATOM 2668 N N . ALA A 1 342 ? 7.719 9.389 17.747 1.00 94.44 342 ALA A N 1
ATOM 2669 C CA . ALA A 1 342 ? 7.790 8.121 18.467 1.00 94.44 342 ALA A CA 1
ATOM 2670 C C . ALA A 1 342 ? 7.487 8.316 19.963 1.00 94.44 342 ALA A C 1
ATOM 2672 O O . ALA A 1 342 ? 6.628 7.627 20.517 1.00 94.44 342 ALA A O 1
ATOM 2673 N N . GLY A 1 343 ? 8.116 9.306 20.603 1.00 94.50 343 GLY A N 1
ATOM 2674 C CA . GLY A 1 343 ? 7.873 9.650 22.004 1.00 94.50 343 GLY A CA 1
ATOM 2675 C C . GLY A 1 343 ? 6.410 10.000 22.290 1.00 94.50 343 GLY A C 1
ATOM 2676 O O . GLY A 1 343 ? 5.830 9.474 23.242 1.00 94.50 343 GLY A O 1
ATOM 2677 N N . LEU A 1 344 ? 5.777 10.822 21.446 1.00 92.06 344 LEU A N 1
ATOM 2678 C CA . LEU A 1 344 ? 4.361 11.186 21.585 1.00 92.06 344 LEU A CA 1
ATOM 2679 C C . LEU A 1 344 ? 3.427 9.976 21.463 1.00 92.06 344 LEU A C 1
ATOM 2681 O O . LEU A 1 344 ? 2.484 9.853 22.247 1.00 92.06 344 LEU A O 1
ATOM 2685 N N . LEU A 1 345 ? 3.694 9.055 20.533 1.00 89.81 345 LEU A N 1
ATOM 2686 C CA . LEU A 1 345 ? 2.917 7.819 20.394 1.00 89.81 345 LEU A CA 1
ATOM 2687 C C . LEU A 1 345 ? 3.008 6.947 21.656 1.00 89.81 345 LEU A C 1
ATOM 2689 O O . LEU A 1 345 ? 1.992 6.423 22.120 1.00 89.81 345 LEU A O 1
ATOM 2693 N N . TRP A 1 346 ? 4.195 6.839 22.257 1.00 91.00 346 TRP A N 1
ATOM 2694 C CA . TRP A 1 346 ? 4.394 6.100 23.508 1.00 91.00 346 TRP A CA 1
ATOM 2695 C C . TRP A 1 346 ? 3.729 6.776 24.714 1.00 91.00 346 TRP A C 1
ATOM 2697 O O . TRP A 1 346 ? 3.133 6.083 25.546 1.00 91.00 346 TRP A O 1
ATOM 2707 N N . LEU A 1 347 ? 3.756 8.111 24.785 1.00 88.44 347 LEU A N 1
ATOM 2708 C CA . LEU A 1 347 ? 3.038 8.892 25.801 1.00 88.44 347 LEU A CA 1
ATOM 2709 C C . LEU A 1 347 ? 1.518 8.731 25.681 1.00 88.44 347 LEU A C 1
ATOM 2711 O O . LEU A 1 347 ? 0.838 8.537 26.689 1.00 88.44 347 LEU A O 1
ATOM 2715 N N . LEU A 1 348 ? 0.976 8.736 24.461 1.00 85.12 348 LEU A N 1
ATOM 2716 C CA . LEU A 1 348 ? -0.432 8.410 24.228 1.00 85.12 348 LEU A CA 1
ATOM 2717 C C . LEU A 1 348 ? -0.743 6.983 24.690 1.00 85.12 348 LEU A C 1
ATOM 2719 O O . LEU A 1 348 ? -1.761 6.763 25.339 1.00 85.12 348 LEU A O 1
ATOM 2723 N N . GLY A 1 349 ? 0.151 6.027 24.425 1.00 81.44 349 GLY A N 1
ATOM 2724 C CA . GLY A 1 349 ? 0.037 4.649 24.907 1.00 81.44 349 GLY A CA 1
ATOM 2725 C C . GLY A 1 349 ? 0.001 4.534 26.436 1.00 81.44 349 GLY A C 1
ATOM 2726 O O . GLY A 1 349 ? -0.795 3.759 26.965 1.00 81.44 349 GLY A O 1
ATOM 2727 N N . LEU A 1 350 ? 0.799 5.339 27.151 1.00 82.75 350 LEU A N 1
ATOM 2728 C CA . LEU A 1 350 ? 0.789 5.411 28.620 1.00 82.75 350 LEU A CA 1
ATOM 2729 C C . LEU A 1 350 ? -0.581 5.814 29.182 1.00 82.75 350 LEU A C 1
ATOM 2731 O O . LEU A 1 350 ? -0.951 5.337 30.249 1.00 82.75 350 LEU A O 1
ATOM 2735 N N . ALA A 1 351 ? -1.362 6.633 28.470 1.00 77.06 351 ALA A N 1
ATOM 2736 C CA . ALA A 1 351 ? -2.704 7.017 28.913 1.00 77.06 351 ALA A CA 1
ATOM 2737 C C . ALA A 1 351 ? -3.692 5.831 28.964 1.00 77.06 351 ALA A C 1
ATOM 2739 O O . ALA A 1 351 ? -4.713 5.902 29.651 1.00 77.06 351 ALA A O 1
ATOM 2740 N N . PHE A 1 352 ? -3.396 4.735 28.257 1.00 68.31 352 PHE A N 1
ATOM 2741 C CA . PHE A 1 352 ? -4.231 3.531 28.203 1.00 68.31 352 PHE A CA 1
ATOM 2742 C C . PHE A 1 352 ? -3.763 2.405 29.145 1.00 68.31 352 PHE A C 1
ATOM 2744 O O . PHE A 1 352 ? -4.446 1.379 29.234 1.00 68.31 352 PHE A O 1
ATOM 2751 N N . VAL A 1 353 ? -2.631 2.591 29.838 1.00 65.75 353 VAL A N 1
ATOM 2752 C CA . VAL A 1 353 ? -1.932 1.606 30.688 1.00 65.75 353 VAL A CA 1
ATOM 2753 C C . VAL A 1 353 ? -1.987 1.990 32.173 1.00 65.75 353 VAL A C 1
ATOM 2755 O O . VAL A 1 353 ? -2.467 1.169 32.985 1.00 65.75 353 VAL A O 1
#

Secondary structure (DSSP, 8-state):
----PPPP-----PPPPSEEEEEEEE-TTT--EEEEEEESS-HHHHHHHHHHH-SSHHHHHHHHHHHHTT--PEEEEEEEEEGGGHHHHHHHHHHHHGGGS---STTTTHHHHHHHHHHHHHHHHS--TT-----PPPPPPBPEE-PPPPP-----S-------------------B------------SSHHHHHHHHHHHHHHHHHHHHHHHHHHTT-HHHHHHHHHHHHHHHHHHHHTTHHHHHHHHH-HHHHHHHHHHHHHHHHHHHHHHHHHTTT-SS-HHHHHHHHHHHHHHHHHHHTSS--HHHHHHHHHHHHHHHHHHHHTS-TTTHHHHHHHHHHHHHHHHTT-

Organism: Kitasatospora setae (strain ATCC 33774 / DSM 43861 / JCM 3304 / KCC A-0304 / NBRC 14216 / KM-6054) (NCBI:txid452652)